Protein AF-A0A3C0BL24-F1 (afdb_monomer)

Structure (mmCIF, N/CA/C/O backbone):
data_AF-A0A3C0BL24-F1
#
_entry.id   AF-A0A3C0BL24-F1
#
loop_
_atom_site.group_PDB
_atom_site.id
_atom_site.type_symbol
_atom_site.label_atom_id
_atom_site.label_alt_id
_atom_site.label_comp_id
_atom_site.label_asym_id
_atom_site.label_entity_id
_atom_site.label_seq_id
_atom_site.pdbx_PDB_ins_code
_atom_site.Cartn_x
_atom_site.Cartn_y
_atom_site.Cartn_z
_atom_site.occupancy
_atom_site.B_iso_or_equiv
_atom_site.auth_seq_id
_atom_site.auth_comp_id
_atom_site.auth_asym_id
_atom_site.auth_atom_id
_atom_site.pdbx_PDB_model_num
ATOM 1 N N . MET A 1 1 ? -0.746 -4.528 9.130 1.00 65.81 1 MET A N 1
ATOM 2 C CA . MET A 1 1 ? 0.611 -5.103 8.903 1.00 65.81 1 MET A CA 1
ATOM 3 C C . MET A 1 1 ? 0.593 -6.634 8.905 1.00 65.81 1 MET A C 1
ATOM 5 O O . MET A 1 1 ? 1.316 -7.268 8.146 1.00 65.81 1 MET A O 1
ATOM 9 N N . GLU A 1 2 ? -0.302 -7.222 9.686 1.00 79.88 2 GLU A N 1
ATOM 10 C CA . GLU A 1 2 ? -0.629 -8.639 9.842 1.00 79.88 2 GLU A CA 1
ATOM 11 C C . GLU A 1 2 ? -0.849 -9.347 8.502 1.00 79.88 2 GLU A C 1
ATOM 13 O O . GLU A 1 2 ? -0.378 -10.460 8.308 1.00 79.88 2 GLU A O 1
ATOM 18 N N . ARG A 1 3 ? -1.494 -8.677 7.539 1.00 80.56 3 ARG A N 1
ATOM 19 C CA . ARG A 1 3 ? -1.683 -9.193 6.178 1.00 80.56 3 ARG A CA 1
ATOM 20 C C . ARG A 1 3 ? -0.356 -9.486 5.467 1.00 80.56 3 ARG A C 1
ATOM 22 O O . ARG A 1 3 ? -0.213 -10.547 4.868 1.00 80.56 3 ARG A O 1
ATOM 29 N N . LEU A 1 4 ? 0.599 -8.555 5.520 1.00 82.00 4 LEU A N 1
ATOM 30 C CA . LEU A 1 4 ? 1.911 -8.724 4.883 1.00 82.00 4 LEU A CA 1
ATOM 31 C C . LEU A 1 4 ? 2.675 -9.882 5.522 1.00 82.00 4 LEU A C 1
ATOM 33 O O . LEU A 1 4 ? 3.221 -10.711 4.799 1.00 82.00 4 LEU A O 1
ATOM 37 N N . ALA A 1 5 ? 2.639 -9.979 6.853 1.00 82.50 5 ALA A N 1
ATOM 38 C CA . ALA A 1 5 ? 3.238 -11.092 7.579 1.00 82.50 5 ALA A CA 1
ATOM 39 C C . ALA A 1 5 ? 2.576 -12.430 7.206 1.00 82.50 5 ALA A C 1
ATOM 41 O O . ALA A 1 5 ? 3.260 -13.356 6.787 1.00 82.50 5 ALA A O 1
ATOM 42 N N . TYR A 1 6 ? 1.243 -12.513 7.264 1.00 85.06 6 TYR A N 1
ATOM 43 C CA . TYR A 1 6 ? 0.489 -13.736 6.983 1.00 85.06 6 TYR A CA 1
ATOM 44 C C . TYR A 1 6 ? 0.766 -14.285 5.577 1.00 85.06 6 TYR A C 1
ATOM 46 O O . TYR A 1 6 ? 1.140 -15.448 5.418 1.00 85.06 6 TYR A O 1
ATOM 54 N N . TYR A 1 7 ? 0.632 -13.444 4.547 1.00 83.56 7 TYR A N 1
ATOM 55 C CA . TYR A 1 7 ? 0.859 -13.879 3.167 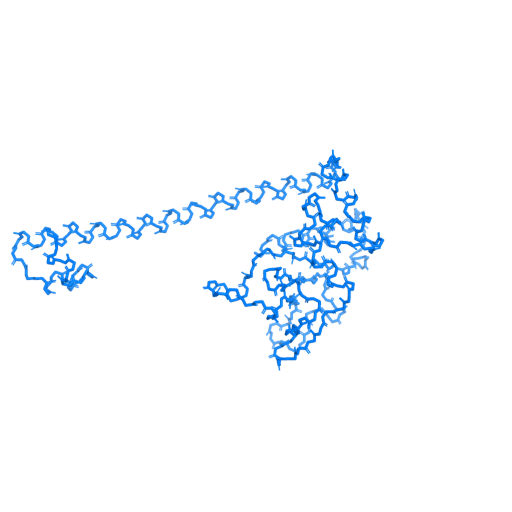1.00 83.56 7 TYR A CA 1
ATOM 56 C C . TYR A 1 7 ? 2.345 -14.059 2.843 1.00 83.56 7 TYR A C 1
ATOM 58 O O . TYR A 1 7 ? 2.685 -14.968 2.089 1.00 83.56 7 TYR A O 1
ATOM 66 N N . GLY A 1 8 ? 3.233 -13.262 3.444 1.00 85.62 8 GLY A N 1
ATOM 67 C CA . GLY A 1 8 ? 4.679 -13.413 3.293 1.00 85.62 8 GLY A CA 1
ATOM 68 C C . GLY A 1 8 ? 5.195 -14.737 3.851 1.00 85.62 8 GLY A C 1
ATOM 69 O O . GLY A 1 8 ? 5.908 -15.466 3.162 1.00 85.62 8 GLY A O 1
ATOM 70 N N . THR A 1 9 ? 4.778 -15.102 5.064 1.00 85.81 9 THR A N 1
ATOM 71 C CA . THR A 1 9 ? 5.133 -16.391 5.671 1.00 85.81 9 THR A CA 1
ATOM 72 C C . THR A 1 9 ? 4.535 -17.559 4.894 1.00 85.81 9 THR A C 1
ATOM 74 O O . THR A 1 9 ? 5.226 -18.553 4.687 1.00 85.81 9 THR A O 1
ATOM 77 N N . ARG A 1 10 ? 3.296 -17.431 4.400 1.00 85.69 10 ARG A N 1
ATOM 78 C CA . ARG A 1 10 ? 2.669 -18.453 3.549 1.00 85.69 10 ARG A CA 1
ATOM 79 C C . ARG A 1 10 ? 3.458 -18.689 2.258 1.00 85.69 10 ARG A C 1
ATOM 81 O O . ARG A 1 10 ? 3.718 -19.836 1.913 1.00 85.69 10 ARG A O 1
ATOM 88 N N . MET A 1 11 ? 3.891 -17.624 1.578 1.00 85.81 11 MET A N 1
ATOM 89 C CA . MET A 1 11 ? 4.755 -17.745 0.397 1.00 85.81 11 MET A CA 1
ATOM 90 C C . MET A 1 11 ? 6.066 -18.464 0.721 1.00 85.81 11 MET A C 1
ATOM 92 O O . MET A 1 11 ? 6.511 -19.302 -0.059 1.00 85.81 11 MET A O 1
ATOM 96 N N . TYR A 1 12 ? 6.671 -18.156 1.871 1.00 89.44 12 TYR A N 1
ATOM 97 C CA . TYR A 1 12 ? 7.900 -18.810 2.301 1.00 89.44 12 TYR A CA 1
ATOM 98 C C . TYR A 1 12 ? 7.686 -20.303 2.579 1.00 89.44 12 TYR A C 1
ATOM 100 O O . TYR A 1 12 ? 8.475 -21.122 2.112 1.00 89.44 12 TYR A O 1
ATOM 108 N N . SER A 1 13 ? 6.604 -20.667 3.277 1.00 89.44 13 SER A N 1
ATOM 109 C CA . SER A 1 13 ? 6.301 -22.059 3.628 1.00 89.44 13 SER A CA 1
ATOM 110 C C . SER A 1 13 ? 5.903 -22.916 2.426 1.00 89.44 13 SER A C 1
ATOM 112 O O . SER A 1 13 ? 6.284 -24.078 2.358 1.00 89.44 13 SER A O 1
ATOM 114 N N . GLU A 1 14 ? 5.168 -22.352 1.462 1.00 89.94 14 GLU A N 1
ATOM 115 C CA . GLU A 1 14 ? 4.711 -23.058 0.252 1.00 89.94 14 GLU A CA 1
ATOM 116 C C . GLU A 1 14 ? 5.855 -23.429 -0.715 1.00 89.94 14 GLU A C 1
ATOM 118 O O . GLU A 1 14 ? 5.626 -24.156 -1.681 1.00 89.94 14 GLU A O 1
ATOM 123 N N . GLN A 1 15 ? 7.088 -22.964 -0.470 1.00 90.12 15 GLN A N 1
ATOM 124 C CA . GLN A 1 15 ? 8.263 -23.365 -1.251 1.00 90.12 15 GLN A CA 1
ATOM 125 C C . GLN A 1 15 ? 8.627 -24.842 -1.078 1.00 90.12 15 GLN A C 1
ATOM 127 O O . GLN A 1 15 ? 9.212 -25.420 -1.994 1.00 90.12 15 GLN A O 1
ATOM 132 N N . LEU A 1 16 ? 8.326 -25.430 0.084 1.00 92.50 16 LEU A N 1
ATOM 133 C CA . LEU A 1 16 ? 8.671 -26.815 0.381 1.00 92.50 16 LEU A CA 1
ATOM 134 C C . LEU A 1 16 ? 7.460 -27.734 0.238 1.00 92.50 16 LEU A C 1
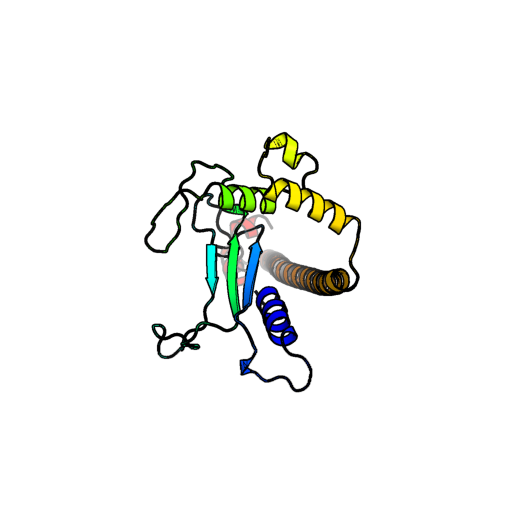ATOM 136 O O . LEU A 1 16 ? 6.379 -27.458 0.754 1.00 92.50 16 LEU A O 1
ATOM 140 N N . GLY A 1 17 ? 7.679 -28.858 -0.433 1.00 89.31 17 GLY A N 1
ATOM 141 C CA . GLY A 1 17 ? 6.788 -30.012 -0.426 1.00 89.31 17 GLY A CA 1
ATOM 142 C C . GLY A 1 17 ? 7.147 -31.027 0.661 1.00 89.31 17 GLY A C 1
ATOM 143 O O . GLY A 1 17 ? 8.101 -30.855 1.427 1.00 89.31 17 GLY A O 1
ATOM 144 N N . ASP A 1 18 ? 6.394 -32.124 0.692 1.00 90.06 18 ASP A N 1
ATOM 145 C CA . ASP A 1 18 ? 6.577 -33.189 1.677 1.00 90.06 18 ASP A CA 1
ATOM 146 C C . ASP A 1 18 ? 8.005 -33.756 1.650 1.00 90.06 18 ASP A C 1
ATOM 148 O O . ASP A 1 18 ? 8.561 -34.069 0.595 1.00 90.06 18 ASP A O 1
ATOM 152 N N . SER A 1 19 ? 8.598 -33.896 2.839 1.00 91.06 19 SER A N 1
ATOM 153 C CA . SER A 1 19 ? 9.944 -34.456 3.047 1.00 91.06 19 SER A CA 1
ATOM 154 C C . SER A 1 19 ? 11.104 -33.705 2.364 1.00 91.06 19 SER A C 1
ATOM 156 O O . SER A 1 19 ? 12.203 -34.254 2.264 1.00 91.06 19 SER A O 1
ATOM 158 N N . GLN A 1 20 ? 10.914 -32.452 1.934 1.00 94.75 20 GLN A N 1
ATOM 159 C CA . GLN A 1 20 ? 12.011 -31.600 1.460 1.00 94.75 20 GLN A CA 1
ATOM 160 C C . GLN A 1 20 ? 12.806 -30.973 2.614 1.00 94.75 20 GLN A C 1
ATOM 162 O O . GLN A 1 20 ? 12.331 -30.849 3.744 1.00 94.75 20 GLN A O 1
ATOM 167 N N . ARG A 1 21 ? 14.057 -30.588 2.340 1.00 92.62 21 ARG A N 1
ATOM 168 C CA . ARG A 1 21 ? 14.976 -30.046 3.353 1.00 92.62 21 ARG A CA 1
ATOM 169 C C . ARG A 1 21 ? 14.826 -28.535 3.473 1.00 92.62 21 ARG A C 1
ATOM 171 O O . ARG A 1 21 ? 14.813 -27.834 2.468 1.00 92.62 21 ARG A O 1
ATOM 178 N N . TYR A 1 22 ? 14.878 -28.012 4.697 1.00 90.25 22 TYR A N 1
ATOM 179 C CA . TYR A 1 22 ? 14.845 -26.564 4.949 1.00 90.25 22 TYR A CA 1
ATOM 180 C C . TYR A 1 22 ? 15.985 -25.777 4.288 1.00 90.25 22 TYR A C 1
ATOM 182 O O . TYR A 1 22 ? 15.824 -24.596 4.012 1.00 90.25 22 TYR A O 1
ATOM 190 N N . THR A 1 23 ? 17.108 -26.419 3.960 1.00 89.25 23 THR A N 1
ATOM 191 C CA . THR A 1 23 ? 18.208 -25.797 3.202 1.00 89.25 23 THR A CA 1
ATOM 192 C C . THR A 1 23 ? 17.835 -25.428 1.763 1.00 89.25 23 THR A C 1
ATOM 194 O O . THR A 1 23 ? 18.604 -24.751 1.092 1.00 89.25 23 THR A O 1
ATOM 197 N N . GLU A 1 24 ? 16.698 -25.912 1.261 1.00 90.38 24 GLU A N 1
ATOM 198 C CA . GLU A 1 24 ? 16.185 -25.598 -0.077 1.00 90.38 24 GLU A CA 1
ATOM 199 C C . GLU A 1 24 ? 15.316 -24.329 -0.084 1.00 90.38 24 GLU A C 1
ATOM 201 O O . GLU A 1 24 ? 14.999 -23.816 -1.160 1.00 90.38 24 GLU A O 1
ATOM 206 N N . LEU A 1 25 ? 14.969 -23.795 1.096 1.00 90.06 25 LEU A N 1
ATOM 207 C CA . LEU A 1 25 ? 14.236 -22.538 1.225 1.00 90.06 25 LEU A CA 1
ATOM 208 C C . LEU A 1 25 ? 15.055 -21.376 0.674 1.00 90.06 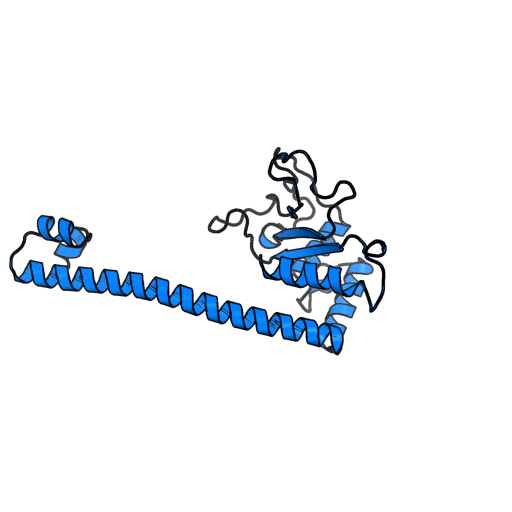25 LEU A C 1
ATOM 210 O O . LEU A 1 25 ? 16.229 -21.197 1.003 1.00 90.06 25 LEU A O 1
ATOM 214 N N . LYS A 1 26 ? 14.402 -20.556 -0.149 1.00 89.94 26 LYS A N 1
ATOM 215 C CA . LYS A 1 26 ? 14.988 -19.339 -0.701 1.00 89.94 26 LYS A CA 1
ATOM 216 C C . LYS A 1 26 ? 14.409 -18.116 -0.012 1.00 89.94 26 LYS A C 1
ATOM 218 O O . LYS A 1 26 ? 13.264 -18.120 0.448 1.00 89.94 26 LYS A O 1
ATOM 223 N N . HIS A 1 27 ? 15.207 -17.054 -0.017 1.00 88.62 27 HIS A N 1
ATOM 224 C CA . HIS A 1 27 ? 14.779 -15.716 0.359 1.00 88.62 27 HIS A CA 1
ATOM 225 C C . HIS A 1 27 ? 13.500 -15.313 -0.388 1.00 88.62 27 HIS A C 1
ATOM 227 O O . HIS A 1 27 ? 13.410 -15.460 -1.611 1.00 88.62 27 HIS A O 1
ATOM 233 N N . CYS A 1 28 ? 12.535 -14.766 0.346 1.00 89.31 28 CYS A N 1
ATOM 234 C CA . CYS A 1 28 ? 11.296 -14.221 -0.187 1.00 89.31 28 CYS A CA 1
ATOM 235 C C . CYS A 1 28 ? 11.268 -12.700 -0.045 1.00 89.31 28 CYS A C 1
ATOM 237 O O . CYS A 1 28 ? 11.421 -12.159 1.047 1.00 89.31 28 CYS A O 1
ATOM 239 N N . THR A 1 29 ? 10.974 -12.008 -1.141 1.00 89.88 29 THR A N 1
ATOM 240 C CA . THR A 1 29 ? 10.704 -10.569 -1.120 1.00 89.88 29 THR A CA 1
ATOM 241 C C . THR A 1 29 ? 9.204 -10.339 -1.245 1.00 89.88 29 THR A C 1
ATOM 243 O O . THR A 1 29 ? 8.586 -10.736 -2.234 1.00 89.88 29 THR A O 1
ATOM 246 N N . VAL A 1 30 ? 8.617 -9.671 -0.258 1.00 89.81 30 VAL A N 1
ATOM 247 C CA . VAL A 1 30 ? 7.212 -9.257 -0.271 1.00 89.81 30 VAL A CA 1
ATOM 248 C C . VAL A 1 30 ? 7.160 -7.765 -0.557 1.00 89.81 30 VAL A C 1
ATOM 250 O O . VAL A 1 30 ? 7.788 -6.983 0.149 1.00 89.81 30 VAL A O 1
ATOM 253 N N . ILE A 1 31 ? 6.406 -7.352 -1.575 1.00 91.00 31 ILE A N 1
ATOM 254 C CA . ILE A 1 31 ? 6.212 -5.933 -1.895 1.00 91.00 31 ILE A CA 1
ATOM 255 C C . ILE A 1 31 ? 4.766 -5.548 -1.582 1.00 91.00 31 ILE A C 1
ATOM 257 O O . ILE A 1 31 ? 3.834 -5.965 -2.268 1.00 91.00 31 ILE A O 1
ATOM 261 N N . GLY A 1 32 ? 4.579 -4.744 -0.539 1.00 90.75 32 GLY A N 1
ATOM 262 C CA . GLY A 1 32 ? 3.309 -4.128 -0.179 1.00 90.75 32 GLY A CA 1
ATOM 263 C C . GLY A 1 32 ? 3.110 -2.810 -0.919 1.00 90.75 32 GLY A C 1
ATOM 264 O O . GLY A 1 32 ? 3.826 -1.845 -0.665 1.00 90.75 32 GLY A O 1
ATOM 265 N N . LEU A 1 33 ? 2.119 -2.762 -1.809 1.00 91.50 33 LEU A N 1
ATOM 266 C CA . LEU A 1 33 ? 1.687 -1.537 -2.483 1.00 91.50 33 LEU A CA 1
ATOM 267 C C . LEU A 1 33 ? 0.526 -0.918 -1.699 1.00 91.50 33 LEU A C 1
ATOM 269 O O . LEU A 1 33 ? -0.581 -1.460 -1.697 1.00 91.50 33 LEU A O 1
ATOM 273 N N . LEU A 1 34 ? 0.774 0.203 -1.027 1.00 90.19 34 LEU A N 1
ATOM 274 C CA . LEU A 1 34 ? -0.230 0.909 -0.238 1.00 90.19 34 LEU A CA 1
ATOM 275 C C . LEU A 1 34 ? -0.754 2.114 -1.011 1.00 90.19 34 LEU A C 1
ATOM 277 O O . LEU A 1 34 ? 0.016 2.892 -1.568 1.00 90.19 34 LEU A O 1
ATOM 281 N N . ARG A 1 35 ? -2.078 2.285 -1.037 1.00 88.06 35 ARG A N 1
ATOM 282 C CA . ARG A 1 35 ? -2.700 3.473 -1.641 1.00 88.06 35 ARG A CA 1
ATOM 283 C C . ARG A 1 35 ? -2.532 4.727 -0.792 1.00 88.06 35 ARG A C 1
ATOM 285 O O . ARG A 1 35 ? -2.559 5.811 -1.357 1.00 88.06 35 ARG A O 1
ATOM 292 N N . GLY A 1 36 ? -2.396 4.565 0.520 1.00 88.69 36 GLY A N 1
ATOM 293 C CA . GLY A 1 36 ? -2.182 5.639 1.481 1.00 88.69 36 GLY A CA 1
ATOM 294 C C . GLY A 1 36 ? -0.990 5.328 2.376 1.00 88.69 36 GLY A C 1
ATOM 295 O O . GLY A 1 36 ? -0.676 4.156 2.606 1.00 88.69 36 GLY A O 1
ATOM 296 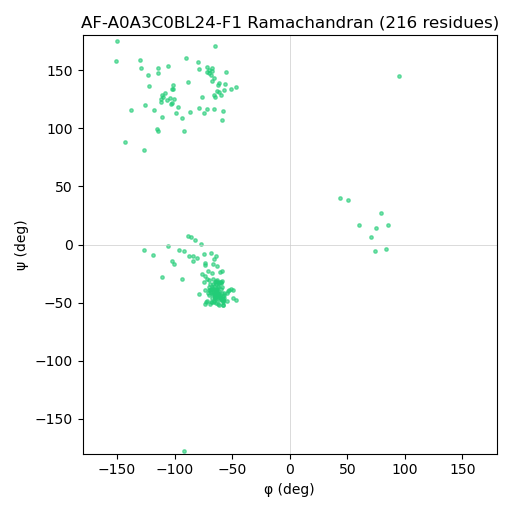N N . HIS A 1 37 ? -0.337 6.370 2.868 1.00 91.38 37 HIS A N 1
ATOM 297 C CA . HIS A 1 37 ? 0.761 6.250 3.808 1.00 91.38 37 HIS A CA 1
ATOM 298 C C . HIS A 1 37 ? 0.286 5.748 5.176 1.00 91.38 37 HIS A C 1
ATOM 300 O O . HIS A 1 37 ? -0.798 6.075 5.661 1.00 91.38 37 HIS A O 1
ATOM 306 N N . ILE A 1 38 ? 1.143 4.963 5.813 1.00 88.62 38 ILE A N 1
ATOM 307 C CA . ILE A 1 38 ? 1.028 4.512 7.201 1.00 88.62 38 ILE A CA 1
ATOM 308 C C . ILE A 1 38 ? 2.110 5.162 8.067 1.00 88.62 38 ILE A C 1
ATOM 310 O O . ILE A 1 38 ? 1.907 5.394 9.258 1.00 88.62 38 ILE A O 1
ATOM 314 N N . PHE A 1 39 ? 3.255 5.514 7.477 1.00 86.12 39 PHE A N 1
ATOM 315 C CA . PHE A 1 39 ? 4.294 6.258 8.172 1.00 86.12 39 PHE A CA 1
ATOM 316 C C . PHE A 1 39 ? 3.904 7.735 8.213 1.00 86.12 39 PHE A C 1
ATOM 318 O O . PHE A 1 39 ? 3.753 8.376 7.175 1.00 86.12 39 PHE A O 1
ATOM 325 N N . GLY A 1 40 ? 3.720 8.272 9.422 1.00 83.19 40 GLY A N 1
ATOM 326 C CA . GLY A 1 40 ? 3.136 9.603 9.615 1.00 83.19 40 GLY A CA 1
ATOM 327 C C . GLY A 1 40 ? 1.609 9.621 9.493 1.00 83.19 40 GLY A C 1
ATOM 328 O O . GLY A 1 40 ? 1.056 10.652 9.127 1.00 83.19 40 GLY A O 1
ATOM 329 N N . PHE A 1 41 ? 0.937 8.498 9.778 1.00 78.88 41 PHE A N 1
ATOM 330 C CA . PHE A 1 41 ? -0.524 8.394 9.764 1.00 78.88 41 PHE A CA 1
ATOM 331 C C . PHE A 1 41 ? -1.206 9.564 10.497 1.00 78.88 41 PHE A C 1
ATOM 333 O O . PHE A 1 41 ? -0.784 9.969 11.581 1.00 78.88 41 PHE A O 1
ATOM 340 N N . GLY A 1 42 ? -2.259 10.111 9.884 1.00 78.75 42 GLY A N 1
ATOM 341 C CA . GLY A 1 42 ? -2.979 11.290 10.379 1.00 78.75 42 GLY A CA 1
ATOM 342 C C . GLY A 1 42 ? -2.348 12.633 9.992 1.00 78.75 42 GLY A C 1
ATOM 343 O O . GLY A 1 42 ? -2.932 13.679 10.270 1.00 78.75 42 GLY A O 1
ATOM 344 N N . GLN A 1 43 ? -1.186 12.637 9.333 1.00 86.81 43 GLN A N 1
ATOM 345 C CA . GLN A 1 43 ? -0.596 13.850 8.766 1.00 86.81 43 GLN A CA 1
ATOM 346 C C . GLN A 1 43 ? -1.057 14.072 7.322 1.00 86.81 43 GLN A C 1
ATOM 348 O O . GLN A 1 43 ? -1.514 13.164 6.629 1.00 86.81 43 GLN A O 1
ATOM 353 N N . ALA A 1 44 ? -0.927 15.314 6.850 1.00 89.00 44 ALA A N 1
ATOM 354 C CA . ALA A 1 44 ? -1.164 15.623 5.449 1.00 89.00 44 ALA A CA 1
ATOM 355 C C . ALA A 1 44 ? -0.185 14.845 4.556 1.00 89.00 44 ALA A C 1
ATOM 357 O O . ALA A 1 44 ? 1.009 14.759 4.856 1.00 89.00 44 ALA A O 1
ATOM 358 N N . VAL A 1 45 ? -0.688 14.329 3.431 1.00 88.75 45 VAL A N 1
ATOM 359 C CA . VAL A 1 45 ? 0.146 13.674 2.420 1.00 88.75 45 VAL A CA 1
ATOM 360 C C . VAL A 1 45 ? 1.184 14.670 1.917 1.00 88.75 45 VAL A C 1
ATOM 362 O O . VAL A 1 45 ? 0.849 15.773 1.482 1.00 88.75 45 VAL A O 1
ATOM 365 N N . LYS A 1 46 ? 2.449 14.255 1.932 1.00 87.75 46 LYS A N 1
ATOM 366 C CA . LYS A 1 46 ? 3.560 15.025 1.378 1.00 87.75 46 LYS A CA 1
ATOM 367 C C . LYS A 1 46 ? 4.152 14.257 0.200 1.00 87.75 46 LYS A C 1
ATOM 369 O O . LYS A 1 46 ? 4.919 13.309 0.404 1.00 87.75 46 LYS A O 1
ATOM 374 N N . PRO A 1 47 ? 3.782 14.626 -1.038 1.00 86.50 47 PRO A N 1
ATOM 375 C CA . PRO A 1 47 ? 4.394 14.056 -2.226 1.00 86.50 47 PRO A CA 1
ATOM 376 C C . PRO A 1 47 ? 5.911 14.242 -2.181 1.00 86.50 47 PRO A C 1
ATOM 378 O O . PRO A 1 47 ? 6.394 15.250 -1.671 1.00 86.50 47 PRO A O 1
ATOM 381 N N . GLN A 1 48 ? 6.656 13.305 -2.767 1.00 87.88 48 GLN A N 1
ATOM 382 C CA . GLN A 1 48 ? 8.125 13.350 -2.876 1.00 87.88 48 GLN A CA 1
ATOM 383 C C . GLN A 1 48 ? 8.901 13.060 -1.578 1.00 87.88 48 GLN A C 1
ATOM 385 O O . GLN A 1 48 ? 10.122 12.888 -1.616 1.00 87.88 48 GLN A O 1
ATOM 390 N N . GLU A 1 49 ? 8.217 12.912 -0.440 1.00 88.38 49 GLU A N 1
ATOM 391 C CA . GLU A 1 49 ? 8.824 12.301 0.744 1.00 88.38 49 GLU A CA 1
ATOM 392 C C . GLU A 1 49 ? 9.178 10.825 0.500 1.00 88.38 49 GLU A C 1
ATOM 394 O O . GLU A 1 49 ? 8.836 10.222 -0.523 1.00 88.38 49 GLU A O 1
ATOM 399 N N . LYS A 1 50 ? 9.902 10.240 1.460 1.00 90.50 50 LYS A N 1
ATOM 400 C CA . LYS A 1 50 ? 10.295 8.835 1.413 1.00 90.50 50 LYS A CA 1
ATOM 401 C C . LYS A 1 50 ? 9.042 7.965 1.315 1.00 90.50 50 LYS A C 1
ATOM 403 O O . LYS A 1 50 ? 8.240 7.946 2.234 1.00 90.50 50 LYS A O 1
ATOM 408 N N . MET A 1 51 ? 8.900 7.273 0.186 1.00 92.19 51 MET A N 1
ATOM 409 C CA . MET A 1 51 ? 7.763 6.388 -0.099 1.00 92.19 51 MET A CA 1
ATOM 410 C C . MET A 1 51 ? 8.081 4.907 0.114 1.00 92.19 51 MET A C 1
ATOM 412 O O . MET A 1 51 ? 7.176 4.083 0.123 1.00 92.19 51 MET A O 1
ATOM 416 N N . HIS A 1 52 ? 9.369 4.555 0.180 1.00 92.81 52 HIS A N 1
ATOM 417 C CA . HIS A 1 52 ? 9.838 3.173 0.219 1.00 92.81 52 HIS A CA 1
ATOM 418 C C . HIS A 1 52 ? 10.442 2.851 1.581 1.00 92.81 52 HIS A C 1
ATOM 420 O O . HIS A 1 52 ? 11.397 3.498 2.013 1.00 92.81 52 HIS A O 1
ATOM 426 N N . HIS A 1 53 ? 9.898 1.829 2.232 1.00 90.88 53 HIS A N 1
ATOM 427 C CA . HIS A 1 53 ? 10.342 1.330 3.526 1.00 90.88 53 HIS A CA 1
ATOM 428 C C . HIS A 1 53 ? 10.699 -0.150 3.405 1.00 90.88 53 HIS A C 1
ATOM 430 O O . HIS A 1 53 ? 10.092 -0.877 2.620 1.00 90.88 53 HIS A O 1
ATOM 436 N N . VAL A 1 54 ? 11.700 -0.584 4.164 1.00 89.88 54 VAL A N 1
ATOM 437 C CA . VAL A 1 54 ? 12.144 -1.979 4.221 1.00 89.88 54 VAL A CA 1
ATOM 438 C C . VAL A 1 54 ? 12.047 -2.429 5.671 1.00 89.88 54 VAL A C 1
ATOM 440 O O . VAL A 1 54 ? 12.397 -1.662 6.567 1.00 89.88 54 VAL A O 1
ATOM 443 N N . SER A 1 55 ? 11.531 -3.636 5.884 1.00 85.19 55 SER A N 1
ATOM 444 C CA . SER A 1 55 ? 11.499 -4.300 7.186 1.00 85.19 55 SER A CA 1
ATOM 445 C C . SER A 1 55 ? 12.440 -5.496 7.159 1.00 85.19 55 SER A C 1
ATOM 447 O O . SER A 1 55 ? 12.283 -6.365 6.300 1.00 85.19 55 SER A O 1
ATOM 449 N N . GLU A 1 56 ? 13.365 -5.526 8.116 1.00 84.12 56 GLU A N 1
ATOM 450 C CA . GLU A 1 56 ? 14.383 -6.565 8.307 1.00 84.12 56 GLU A CA 1
ATOM 451 C C . GLU A 1 56 ? 14.380 -7.044 9.770 1.00 84.12 56 GLU A C 1
ATOM 453 O O . GLU A 1 56 ? 13.909 -6.342 10.670 1.00 84.12 56 GLU A O 1
ATOM 458 N N . SER A 1 57 ? 14.904 -8.244 9.998 1.00 85.62 57 SER A N 1
ATOM 459 C CA . SER A 1 57 ? 14.978 -8.950 11.269 1.00 85.62 57 SER A CA 1
ATOM 460 C C . SER A 1 57 ? 16.367 -8.753 11.858 1.00 85.62 57 SER A C 1
ATOM 462 O O . SER A 1 57 ? 17.373 -9.249 11.349 1.00 85.62 57 SER A O 1
ATOM 464 N N . VAL A 1 58 ? 16.420 -8.042 12.974 1.00 85.62 58 VAL A N 1
ATOM 465 C CA . VAL A 1 58 ? 17.661 -7.731 13.691 1.00 85.62 58 VAL A CA 1
ATOM 466 C C . VAL A 1 58 ? 17.663 -8.408 15.054 1.00 85.62 58 VAL A C 1
ATOM 468 O O . VAL A 1 58 ? 16.600 -8.668 15.627 1.00 85.62 58 VAL A O 1
ATOM 471 N N . HIS A 1 59 ? 18.848 -8.723 15.573 1.00 85.31 59 HIS A N 1
ATOM 472 C CA . HIS A 1 59 ? 18.965 -9.172 16.954 1.00 85.31 59 HIS A CA 1
ATOM 473 C C . HIS A 1 59 ? 18.554 -8.021 17.882 1.00 85.31 59 HIS A C 1
ATOM 475 O O . HIS A 1 59 ? 19.053 -6.912 17.761 1.00 85.31 59 HIS A O 1
ATOM 481 N N . TYR A 1 60 ? 17.617 -8.259 18.803 1.00 82.69 60 TYR A N 1
ATOM 482 C CA . TYR A 1 60 ? 17.132 -7.192 19.690 1.00 82.69 60 TYR A CA 1
ATOM 483 C C . TYR A 1 60 ? 18.251 -6.622 20.578 1.00 82.69 60 TYR A C 1
ATOM 485 O O . TYR A 1 60 ? 18.364 -5.410 20.724 1.00 82.69 60 TYR A O 1
ATOM 493 N N . ASP A 1 61 ? 19.100 -7.496 21.126 1.00 87.56 61 ASP A N 1
ATOM 494 C CA . ASP A 1 61 ? 20.216 -7.096 21.994 1.00 87.56 61 ASP A CA 1
ATOM 495 C C . ASP A 1 61 ? 21.373 -6.437 21.222 1.00 87.56 61 ASP A C 1
ATOM 497 O O . ASP A 1 61 ? 22.209 -5.765 21.823 1.00 87.56 61 ASP A O 1
ATOM 501 N N . ASP A 1 62 ? 21.415 -6.614 19.899 1.00 84.19 62 ASP A N 1
ATOM 502 C CA . ASP A 1 62 ? 22.401 -6.010 19.007 1.00 84.19 62 ASP A CA 1
ATOM 503 C C . ASP A 1 62 ? 21.735 -5.626 17.681 1.00 84.19 62 ASP A C 1
ATOM 505 O O . ASP A 1 62 ? 21.699 -6.395 16.718 1.00 84.19 62 ASP A O 1
ATOM 509 N N . HIS A 1 63 ? 21.185 -4.412 17.650 1.00 78.44 63 HIS A N 1
ATOM 510 C CA . HIS A 1 63 ? 20.490 -3.878 16.481 1.00 78.44 63 HIS A CA 1
ATOM 511 C C . HIS A 1 63 ? 21.390 -3.714 15.249 1.00 78.44 63 HIS A C 1
ATOM 513 O O . HIS A 1 63 ? 20.864 -3.624 14.138 1.00 78.44 63 HIS A O 1
ATOM 519 N N . ASP A 1 64 ? 22.712 -3.686 15.431 1.00 82.50 64 ASP A N 1
ATOM 520 C CA . ASP A 1 64 ? 23.674 -3.586 14.335 1.00 82.50 64 ASP A CA 1
ATOM 521 C C . ASP A 1 64 ? 23.982 -4.965 13.721 1.00 82.50 64 ASP A C 1
ATOM 523 O O . ASP A 1 64 ? 24.584 -5.048 12.644 1.00 82.50 64 ASP A O 1
ATOM 527 N N . MET A 1 65 ? 23.529 -6.055 14.358 1.00 82.19 65 MET A N 1
ATOM 528 C CA . MET A 1 65 ? 23.695 -7.421 13.877 1.00 82.19 65 MET A CA 1
ATOM 529 C C . MET A 1 65 ? 22.374 -8.007 13.337 1.00 82.19 65 MET A C 1
ATOM 531 O O . MET A 1 65 ? 21.371 -8.099 14.055 1.00 82.19 65 MET A O 1
ATOM 535 N N . PRO A 1 66 ? 22.344 -8.479 12.076 1.00 80.50 66 PRO A N 1
ATOM 536 C CA . PRO A 1 66 ? 21.160 -9.132 11.531 1.00 80.50 66 PRO A CA 1
ATOM 537 C C . PRO A 1 66 ? 20.914 -10.469 12.233 1.00 80.50 66 PRO A C 1
ATOM 539 O O . PRO A 1 66 ? 21.851 -11.237 12.459 1.00 80.50 66 PRO A O 1
ATOM 542 N N . PHE A 1 67 ? 19.642 -10.782 12.502 1.00 85.19 67 PHE A N 1
ATOM 543 C CA . PHE A 1 67 ? 19.257 -12.080 13.070 1.00 85.19 67 PHE A CA 1
ATOM 544 C C . PHE A 1 67 ? 19.595 -13.239 12.122 1.00 85.19 67 PHE A C 1
ATOM 546 O O . PHE A 1 67 ? 19.912 -14.351 12.545 1.00 85.19 67 PHE A O 1
ATOM 553 N N . TYR A 1 68 ? 19.558 -12.961 10.817 1.00 85.19 68 TYR A N 1
ATOM 554 C CA . TYR A 1 68 ? 19.936 -13.886 9.760 1.00 85.19 68 TYR A CA 1
ATOM 555 C C . TYR A 1 68 ? 21.175 -13.364 9.022 1.00 85.19 68 TYR A C 1
ATOM 557 O O . TYR A 1 68 ? 21.050 -12.567 8.091 1.00 85.19 68 TYR A O 1
ATOM 565 N N . PRO A 1 69 ? 22.388 -13.837 9.368 1.00 77.00 69 PRO A N 1
ATOM 566 C CA . PRO A 1 69 ? 23.630 -13.354 8.757 1.00 77.00 69 PRO A CA 1
ATOM 567 C C . PRO A 1 69 ? 23.709 -13.566 7.237 1.00 77.00 69 PRO A C 1
ATOM 569 O O . PRO A 1 69 ? 24.435 -12.856 6.549 1.00 77.00 69 PRO A O 1
ATOM 572 N N . GLY A 1 70 ? 22.963 -14.541 6.704 1.00 77.56 70 GLY A N 1
ATOM 573 C CA . GLY A 1 70 ? 22.844 -14.815 5.266 1.00 77.56 70 GLY A CA 1
ATOM 574 C C . GLY A 1 70 ? 21.776 -13.987 4.542 1.00 77.56 70 GLY A C 1
ATOM 575 O O . GLY A 1 70 ? 21.511 -14.245 3.368 1.00 77.56 70 GLY A O 1
ATOM 576 N N . GLY A 1 71 ? 21.163 -13.024 5.232 1.00 80.38 71 GLY A N 1
ATOM 577 C CA . GLY A 1 71 ? 19.990 -12.290 4.782 1.00 80.38 71 GLY A CA 1
ATOM 578 C C . GLY A 1 71 ? 18.698 -12.907 5.309 1.00 80.38 71 GLY A C 1
ATOM 579 O O . GLY A 1 71 ? 18.564 -14.124 5.452 1.00 80.38 71 GLY A O 1
ATOM 580 N N . ASP A 1 72 ? 17.736 -12.040 5.593 1.00 86.06 72 ASP A N 1
ATOM 581 C CA . ASP A 1 72 ? 16.432 -12.419 6.115 1.00 86.06 72 ASP A CA 1
ATOM 582 C C . ASP A 1 72 ? 15.704 -13.425 5.215 1.00 86.06 72 ASP A C 1
ATOM 584 O O . ASP A 1 72 ? 15.672 -13.239 4.002 1.00 86.06 72 ASP A O 1
ATOM 588 N N . PRO A 1 73 ? 15.038 -14.452 5.762 1.00 87.00 73 PRO A N 1
ATOM 589 C CA . PRO A 1 73 ? 14.215 -15.373 4.984 1.00 87.00 73 PRO A CA 1
ATOM 590 C C . PRO A 1 73 ? 13.064 -14.683 4.247 1.00 87.00 73 PRO A C 1
ATOM 592 O O . PRO A 1 73 ? 12.680 -15.113 3.159 1.00 87.00 73 PRO A O 1
ATOM 595 N N . VAL A 1 74 ? 12.516 -13.615 4.835 1.00 87.12 74 VAL A N 1
ATOM 596 C CA . VAL A 1 74 ? 11.423 -12.820 4.273 1.00 87.12 74 VAL A CA 1
ATOM 597 C C . VAL A 1 74 ? 11.716 -11.341 4.502 1.00 87.12 74 VAL A C 1
ATOM 599 O O . VAL A 1 74 ? 11.717 -10.895 5.644 1.00 87.12 74 VAL A O 1
ATOM 602 N N . VAL A 1 75 ? 11.903 -10.571 3.429 1.00 89.12 75 VAL A N 1
ATOM 603 C CA . VAL A 1 75 ? 12.043 -9.107 3.500 1.00 89.12 75 VAL A CA 1
ATOM 604 C C . VAL A 1 75 ? 10.803 -8.444 2.932 1.00 89.12 75 VAL A C 1
ATOM 606 O O . VAL A 1 75 ? 10.355 -8.756 1.825 1.00 89.12 75 VAL A O 1
ATOM 609 N N . CYS A 1 76 ? 10.251 -7.499 3.689 1.00 90.00 76 CYS A N 1
ATOM 610 C CA . CYS A 1 76 ? 9.086 -6.731 3.270 1.00 90.00 76 CYS A CA 1
ATOM 611 C C . CYS A 1 76 ? 9.506 -5.342 2.788 1.00 90.00 76 CYS A C 1
ATOM 613 O O . CYS A 1 76 ? 10.070 -4.555 3.545 1.00 90.00 76 CYS A O 1
ATOM 615 N N . HIS A 1 77 ? 9.165 -5.019 1.544 1.00 91.81 77 HIS A N 1
ATOM 616 C CA . HIS A 1 77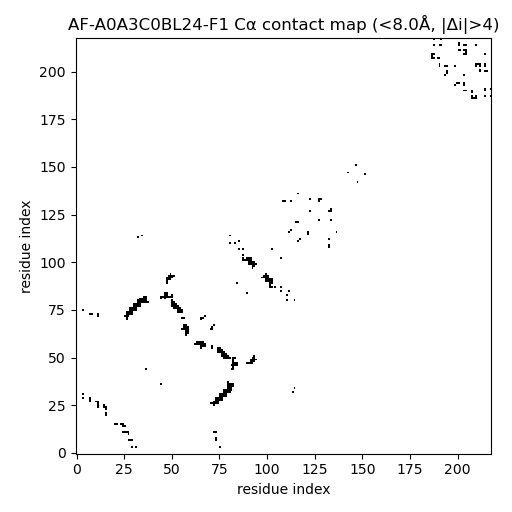 ? 9.245 -3.680 0.977 1.00 91.81 77 HIS A CA 1
ATOM 617 C C . HIS A 1 77 ? 7.849 -3.063 0.985 1.00 91.81 77 HIS A C 1
ATOM 619 O O . HIS A 1 77 ? 6.917 -3.630 0.424 1.00 91.81 77 HIS A O 1
ATOM 625 N N . ILE A 1 78 ? 7.696 -1.893 1.587 1.00 92.62 78 ILE A N 1
ATOM 626 C CA . ILE A 1 78 ? 6.436 -1.148 1.624 1.00 92.62 78 ILE A CA 1
ATOM 627 C C . ILE A 1 78 ? 6.595 0.085 0.744 1.00 92.62 78 ILE A C 1
ATOM 629 O O . ILE A 1 78 ? 7.553 0.840 0.909 1.00 92.62 78 ILE A O 1
ATOM 633 N N . LEU A 1 79 ? 5.671 0.268 -0.195 1.00 93.62 79 LEU A N 1
ATOM 634 C CA . LEU A 1 79 ? 5.610 1.407 -1.104 1.00 93.62 79 LEU A CA 1
ATOM 635 C C . LEU A 1 79 ? 4.305 2.179 -0.884 1.00 93.62 79 LEU A C 1
ATOM 637 O O . LEU A 1 79 ? 3.222 1.654 -1.136 1.00 93.62 79 LEU A O 1
ATOM 641 N N . GLU A 1 80 ? 4.421 3.427 -0.442 1.00 93.81 80 GLU A N 1
ATOM 642 C CA . GLU A 1 80 ? 3.305 4.349 -0.195 1.00 93.81 80 GLU A CA 1
ATOM 643 C C . GLU A 1 80 ? 3.019 5.179 -1.459 1.00 93.81 80 GLU A C 1
ATOM 645 O O . GLU A 1 80 ? 3.706 6.156 -1.767 1.00 93.81 80 GLU A O 1
ATOM 650 N N . LEU A 1 81 ? 2.032 4.754 -2.254 1.00 93.62 81 LEU A N 1
ATOM 651 C CA . LEU A 1 81 ? 1.767 5.302 -3.591 1.00 93.62 81 LEU A CA 1
ATOM 652 C C . LEU A 1 81 ? 1.125 6.698 -3.583 1.00 93.62 81 LEU A C 1
ATOM 654 O O . LEU A 1 81 ? 1.146 7.376 -4.610 1.00 93.62 81 LEU A O 1
ATOM 658 N N . ASP A 1 82 ? 0.573 7.163 -2.465 1.00 91.88 82 ASP A N 1
ATOM 659 C CA . ASP A 1 82 ? 0.106 8.548 -2.309 1.00 91.88 82 ASP A CA 1
ATOM 660 C C . ASP A 1 82 ? 1.259 9.559 -2.230 1.00 91.88 82 ASP A C 1
ATOM 662 O O . ASP A 1 82 ? 1.087 10.722 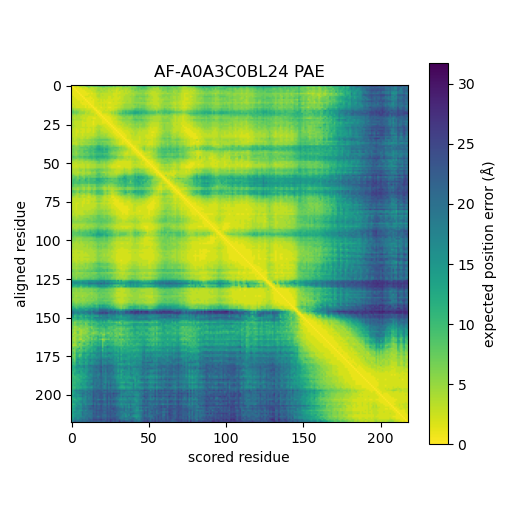-2.600 1.00 91.88 82 ASP A O 1
ATOM 666 N N . ARG A 1 83 ? 2.458 9.114 -1.838 1.00 93.12 83 ARG A N 1
ATOM 667 C CA . ARG A 1 83 ? 3.687 9.925 -1.860 1.00 93.12 83 ARG A CA 1
ATOM 668 C C . ARG A 1 83 ? 4.327 10.007 -3.245 1.00 93.12 83 ARG A C 1
ATOM 670 O O . ARG A 1 83 ? 5.218 10.832 -3.472 1.00 93.12 83 ARG A O 1
ATOM 677 N N . PHE A 1 84 ? 3.878 9.188 -4.194 1.00 94.75 84 PHE A N 1
ATOM 678 C CA . PHE A 1 84 ? 4.328 9.254 -5.578 1.00 94.75 84 PHE A CA 1
ATOM 679 C C . PHE A 1 84 ? 3.706 10.467 -6.282 1.00 94.75 84 PHE A C 1
ATOM 681 O O . PHE A 1 84 ? 2.505 10.520 -6.535 1.00 94.75 84 PHE A O 1
ATOM 688 N N . ALA A 1 85 ? 4.529 11.449 -6.648 1.00 93.25 85 ALA A N 1
ATOM 689 C CA . ALA A 1 85 ? 4.050 12.701 -7.234 1.00 93.25 85 ALA A CA 1
ATOM 690 C C . ALA A 1 85 ? 3.594 12.567 -8.698 1.00 93.25 85 ALA A C 1
ATOM 692 O O . ALA A 1 85 ? 3.058 13.523 -9.247 1.00 93.25 85 ALA A O 1
ATOM 693 N N . ASN A 1 86 ? 3.820 11.410 -9.336 1.00 92.50 86 ASN A N 1
ATOM 694 C CA . ASN A 1 86 ? 3.579 11.187 -10.766 1.00 92.50 86 ASN A CA 1
ATOM 695 C C . ASN A 1 86 ? 4.210 12.275 -11.664 1.00 92.50 86 ASN A C 1
ATOM 697 O O . ASN A 1 86 ? 3.646 12.700 -12.666 1.00 92.50 86 ASN A O 1
ATOM 701 N N . ASN A 1 87 ? 5.405 12.727 -11.274 1.00 93.38 87 ASN A N 1
ATOM 702 C CA . ASN A 1 87 ? 6.252 13.656 -12.014 1.00 93.38 87 ASN A CA 1
ATOM 703 C C . ASN A 1 87 ? 7.642 13.020 -12.200 1.00 93.38 87 ASN A C 1
ATOM 705 O O . ASN A 1 87 ? 8.299 12.689 -11.208 1.00 93.38 87 ASN A O 1
ATOM 709 N N . ALA A 1 88 ? 8.064 12.831 -13.454 1.00 91.81 88 ALA A N 1
ATOM 710 C CA . ALA A 1 88 ? 9.324 12.172 -13.809 1.00 91.81 88 ALA A CA 1
ATOM 711 C C . ALA A 1 88 ? 10.563 12.984 -13.393 1.00 91.81 88 ALA A C 1
ATOM 713 O O . ALA A 1 88 ? 11.629 12.418 -13.151 1.00 91.81 88 ALA A O 1
ATOM 714 N N . ASP A 1 89 ? 10.414 14.302 -13.251 1.00 94.31 89 ASP A N 1
ATOM 715 C CA . ASP A 1 89 ? 11.490 15.204 -12.847 1.00 94.31 89 ASP A CA 1
ATOM 716 C C . ASP A 1 89 ? 11.565 15.441 -11.337 1.00 94.31 89 ASP A C 1
ATOM 718 O O . ASP A 1 89 ? 12.510 16.080 -10.869 1.00 94.31 89 ASP A O 1
ATOM 722 N N . ALA A 1 90 ? 10.610 14.912 -10.567 1.00 95.00 90 ALA A N 1
ATOM 723 C CA . ALA A 1 90 ? 10.586 15.082 -9.122 1.00 95.00 90 ALA A CA 1
ATOM 724 C C . ALA A 1 90 ? 11.778 14.398 -8.432 1.00 95.00 90 ALA A C 1
ATOM 726 O O . ALA A 1 90 ? 12.213 13.300 -8.798 1.00 95.00 90 ALA A O 1
ATOM 727 N N . LEU A 1 91 ? 12.279 15.056 -7.387 1.00 95.38 91 LEU A N 1
ATOM 728 C CA . LEU A 1 91 ? 13.323 14.541 -6.512 1.00 95.38 91 LEU A CA 1
ATOM 729 C C . LEU A 1 91 ? 12.679 13.923 -5.276 1.00 95.38 91 LEU A C 1
ATOM 731 O O . LEU A 1 91 ? 12.026 14.613 -4.505 1.00 95.38 91 LEU A O 1
ATOM 735 N N . TYR A 1 92 ? 12.890 12.627 -5.078 1.00 94.06 92 TYR A N 1
ATOM 736 C CA . TYR A 1 92 ? 12.312 11.885 -3.965 1.00 94.06 92 TYR A CA 1
ATOM 737 C C . TYR A 1 92 ? 13.340 11.680 -2.868 1.00 94.06 92 TYR A C 1
ATOM 739 O O . TYR A 1 92 ? 14.479 11.305 -3.160 1.00 94.06 92 TYR A O 1
ATOM 747 N N . THR A 1 93 ? 12.937 11.866 -1.613 1.00 93.56 93 THR A N 1
ATOM 748 C CA . THR A 1 93 ? 13.757 11.483 -0.457 1.00 93.56 93 THR A CA 1
ATOM 749 C C . THR A 1 93 ? 13.904 9.964 -0.414 1.00 93.56 93 THR A C 1
ATOM 751 O O . THR A 1 93 ? 12.917 9.237 -0.477 1.00 93.56 93 THR A O 1
ATOM 754 N N . VAL A 1 94 ? 15.134 9.458 -0.304 1.00 89.44 94 VAL A N 1
ATOM 755 C CA . VAL A 1 94 ? 15.409 8.008 -0.377 1.00 89.44 94 VAL A CA 1
ATOM 756 C C . VAL A 1 94 ? 16.033 7.413 0.878 1.00 89.44 94 VAL A C 1
ATOM 758 O O . VAL A 1 94 ? 16.125 6.194 0.985 1.00 89.44 94 VAL A O 1
ATOM 761 N N . ASN A 1 95 ? 16.452 8.230 1.844 1.00 86.44 95 ASN A N 1
ATOM 762 C CA . ASN A 1 95 ? 16.997 7.745 3.112 1.00 86.44 95 ASN A CA 1
ATOM 763 C C . ASN A 1 95 ? 16.729 8.721 4.270 1.00 86.44 95 ASN A C 1
ATOM 765 O O . ASN A 1 95 ? 16.199 9.811 4.066 1.00 86.44 95 ASN A O 1
ATOM 769 N N . GLY A 1 96 ? 17.099 8.311 5.489 1.00 81.12 96 GLY A N 1
ATOM 770 C CA . GLY A 1 96 ? 16.910 9.109 6.708 1.00 81.12 96 GLY A CA 1
ATOM 771 C C . GLY A 1 96 ? 17.755 10.386 6.772 1.00 81.12 96 GLY A C 1
ATOM 772 O O . GLY A 1 96 ? 17.418 11.296 7.514 1.00 81.12 96 GLY A O 1
ATOM 773 N N . ASN A 1 97 ? 18.796 10.498 5.941 1.00 86.31 97 ASN A N 1
ATOM 774 C CA . ASN A 1 97 ? 19.696 11.656 5.919 1.00 86.31 97 ASN A CA 1
ATOM 775 C C . ASN A 1 97 ? 19.200 12.767 4.974 1.00 86.31 97 ASN A C 1
ATOM 777 O O . ASN A 1 97 ? 19.939 13.703 4.685 1.00 86.31 97 ASN A O 1
ATOM 781 N N . GLY A 1 98 ? 17.989 12.633 4.423 1.00 87.38 98 GLY A N 1
ATOM 782 C CA . GLY A 1 98 ? 17.413 13.614 3.504 1.00 87.38 98 GLY A CA 1
ATOM 783 C C . GLY A 1 98 ? 18.005 13.582 2.093 1.00 87.38 98 GLY A C 1
ATOM 784 O O . GLY A 1 98 ? 17.779 14.510 1.321 1.00 87.38 98 GLY A O 1
ATOM 785 N N . LYS A 1 99 ? 18.750 12.532 1.712 1.00 93.50 99 LYS A N 1
ATOM 786 C CA . LYS A 1 99 ? 19.250 12.398 0.337 1.00 93.50 99 LYS A CA 1
ATOM 787 C C . LYS A 1 99 ? 18.069 12.309 -0.620 1.00 93.50 99 LYS A C 1
ATOM 789 O O . LYS A 1 99 ? 17.190 11.466 -0.429 1.00 93.50 99 LYS A O 1
ATOM 794 N N . GLN A 1 100 ? 18.108 13.104 -1.686 1.00 95.44 100 GLN A N 1
ATOM 795 C CA . GLN A 1 100 ? 17.099 13.078 -2.738 1.00 95.44 100 GLN A CA 1
ATOM 796 C C . GLN A 1 100 ? 17.674 12.603 -4.074 1.00 95.44 100 GLN A C 1
ATOM 798 O O . GLN A 1 100 ? 18.844 12.839 -4.381 1.00 95.44 100 GLN A O 1
ATOM 803 N N . ARG A 1 101 ? 16.858 11.913 -4.876 1.00 94.50 101 ARG A N 1
ATOM 804 C CA . ARG A 1 101 ? 17.195 11.541 -6.261 1.00 94.50 101 ARG A CA 1
ATOM 805 C C . ARG A 1 101 ? 15.949 11.433 -7.134 1.00 94.50 101 ARG A C 1
ATOM 807 O O . ARG A 1 101 ? 14.857 11.189 -6.623 1.00 94.50 101 ARG A O 1
ATOM 814 N N . LYS A 1 102 ? 16.132 11.551 -8.451 1.00 95.56 102 LYS A N 1
ATOM 815 C CA . LYS A 1 102 ? 15.098 11.179 -9.422 1.00 95.56 102 LYS A CA 1
ATOM 816 C C . LYS A 1 102 ? 14.885 9.664 -9.405 1.00 95.56 102 LYS A C 1
ATOM 818 O O . LYS A 1 102 ? 15.815 8.898 -9.131 1.00 95.56 102 LYS A O 1
ATOM 823 N N . LEU A 1 103 ? 13.660 9.244 -9.702 1.00 93.88 103 LEU A N 1
ATOM 824 C CA . LEU A 1 103 ? 13.376 7.845 -10.014 1.00 93.88 103 LEU A CA 1
ATOM 825 C C . LEU A 1 103 ? 13.979 7.506 -11.377 1.00 93.88 103 LEU A C 1
ATOM 827 O O . LEU A 1 103 ? 14.091 8.376 -12.242 1.00 93.88 103 LEU A O 1
ATOM 831 N N . THR A 1 104 ? 14.365 6.247 -11.575 1.00 93.56 104 THR A N 1
ATOM 832 C CA . THR A 1 104 ? 14.727 5.801 -12.924 1.00 93.56 104 THR A CA 1
ATOM 833 C C . THR A 1 104 ? 13.469 5.792 -13.802 1.00 93.56 104 THR A C 1
ATOM 835 O O . THR A 1 104 ? 12.367 5.614 -13.264 1.00 93.56 104 THR A O 1
ATOM 838 N N . PRO A 1 105 ? 13.594 5.975 -15.128 1.00 91.94 105 PRO A N 1
ATOM 839 C CA . PRO A 1 105 ? 12.446 5.947 -16.034 1.00 91.94 105 PRO A CA 1
ATOM 840 C C . PRO A 1 105 ? 11.593 4.679 -15.889 1.00 91.94 105 PRO A C 1
ATOM 842 O O . PRO A 1 105 ? 10.366 4.753 -15.878 1.00 91.94 105 PRO A O 1
ATOM 845 N N . GLU A 1 106 ? 12.235 3.528 -15.686 1.00 91.88 106 GLU A N 1
ATOM 846 C CA . GLU A 1 106 ? 11.573 2.231 -15.542 1.00 91.88 106 GLU A CA 1
ATOM 847 C C . GLU A 1 106 ? 10.762 2.168 -14.244 1.00 91.88 106 GLU A C 1
ATOM 849 O O . GLU A 1 106 ? 9.581 1.822 -14.258 1.00 91.88 106 GLU A O 1
ATOM 854 N N . LEU A 1 107 ? 11.366 2.543 -13.108 1.00 91.88 107 LEU A N 1
ATOM 855 C CA . LEU A 1 107 ? 10.671 2.553 -11.819 1.00 91.88 107 LEU A CA 1
ATOM 856 C C . LEU A 1 107 ? 9.522 3.566 -11.817 1.00 91.88 107 LEU A C 1
ATOM 858 O O . LEU A 1 107 ? 8.450 3.276 -11.288 1.00 91.88 107 LEU A O 1
ATOM 862 N N . PHE A 1 108 ? 9.722 4.734 -12.430 1.00 93.81 108 PHE A N 1
ATOM 863 C CA . PHE A 1 108 ? 8.668 5.729 -12.607 1.00 93.81 108 PHE A CA 1
ATOM 864 C C . PHE A 1 108 ? 7.476 5.154 -13.387 1.00 93.81 108 PHE A C 1
ATOM 866 O O . PHE A 1 108 ? 6.334 5.280 -12.937 1.00 93.81 108 PHE A O 1
ATOM 873 N N . GLY A 1 109 ? 7.739 4.472 -14.508 1.00 93.94 109 GLY A N 1
ATOM 874 C CA . GLY A 1 109 ? 6.718 3.803 -15.316 1.00 93.94 109 GLY A CA 1
ATOM 875 C C . GLY A 1 109 ? 5.914 2.777 -14.515 1.00 93.94 109 GLY A C 1
ATOM 876 O O . GLY A 1 109 ? 4.682 2.810 -14.530 1.00 93.94 109 GLY A O 1
ATOM 877 N N . TRP A 1 110 ? 6.595 1.930 -13.736 1.00 94.38 110 TRP A N 1
ATOM 878 C CA . TRP A 1 110 ? 5.943 0.937 -12.877 1.00 94.38 110 TRP A CA 1
ATOM 879 C C . TRP A 1 110 ? 5.111 1.556 -11.753 1.00 94.38 110 TRP A C 1
ATOM 881 O O . TRP A 1 110 ? 3.970 1.146 -11.560 1.00 94.38 110 TRP A O 1
ATOM 891 N N . LEU A 1 111 ? 5.625 2.559 -11.033 1.00 94.12 111 LEU A N 1
ATOM 892 C CA . LEU A 1 111 ? 4.868 3.221 -9.960 1.00 94.12 111 LEU A CA 1
ATOM 893 C C . LEU A 1 111 ? 3.620 3.931 -10.497 1.00 94.12 111 LEU A C 1
ATOM 895 O O . LEU A 1 111 ? 2.550 3.853 -9.890 1.00 94.12 111 LEU A O 1
ATOM 899 N N . ARG A 1 112 ? 3.729 4.556 -11.673 1.00 94.38 112 ARG A N 1
ATOM 900 C CA . ARG A 1 112 ? 2.587 5.132 -12.388 1.00 94.38 112 ARG A CA 1
ATOM 901 C C . ARG A 1 112 ? 1.567 4.064 -12.775 1.00 94.38 112 ARG A C 1
ATOM 903 O O . ARG A 1 112 ? 0.375 4.259 -12.545 1.00 94.38 112 ARG A O 1
ATOM 910 N N . PHE A 1 113 ? 2.016 2.923 -13.294 1.00 94.25 113 PHE A N 1
ATOM 911 C CA . PHE A 1 113 ? 1.133 1.802 -13.606 1.00 94.25 113 PHE A CA 1
ATOM 912 C C . PHE A 1 113 ? 0.458 1.218 -12.356 1.00 94.25 113 PHE A C 1
ATOM 914 O O . PHE A 1 113 ? -0.741 0.969 -12.377 1.00 94.25 113 PHE A O 1
ATOM 921 N N . PHE A 1 114 ? 1.159 1.057 -11.233 1.00 92.88 114 PHE A N 1
ATOM 922 C CA . PHE A 1 114 ? 0.535 0.567 -9.998 1.00 92.88 114 PHE A CA 1
ATOM 923 C C . PHE A 1 114 ? -0.513 1.528 -9.435 1.00 92.88 114 PHE A C 1
ATOM 925 O O . PHE A 1 114 ? -1.498 1.084 -8.846 1.00 92.88 114 PHE A O 1
ATOM 932 N N . ARG A 1 115 ? -0.322 2.837 -9.628 1.00 90.94 115 ARG A N 1
ATOM 933 C CA . ARG A 1 115 ? -1.260 3.857 -9.157 1.00 90.94 115 ARG A CA 1
ATOM 934 C C . ARG A 1 115 ? -2.483 4.007 -10.062 1.00 90.94 115 ARG A C 1
ATOM 936 O O . ARG A 1 115 ? -3.591 4.131 -9.550 1.00 90.94 115 ARG A O 1
ATOM 943 N N . GLU A 1 116 ? -2.293 4.002 -11.381 1.00 91.56 116 GLU A N 1
ATOM 944 C CA . GLU A 1 116 ? -3.331 4.407 -12.347 1.00 91.56 116 GLU A CA 1
ATOM 945 C C . GLU A 1 116 ? -3.627 3.368 -13.441 1.00 91.56 116 GLU A C 1
ATOM 947 O O . GLU A 1 116 ? -4.572 3.527 -14.208 1.00 91.56 116 GLU A O 1
ATOM 952 N N . GLY A 1 117 ? -2.881 2.264 -13.500 1.00 90.50 117 GLY A N 1
ATOM 953 C CA . GLY A 1 117 ? -2.967 1.239 -14.550 1.00 90.50 117 GLY A CA 1
ATOM 954 C C . GLY A 1 117 ? -4.290 0.479 -14.619 1.00 90.50 117 GLY A C 1
ATOM 955 O O . GLY A 1 117 ? -4.537 -0.237 -15.591 1.00 90.50 117 GLY A O 1
ATOM 956 N N . ALA A 1 118 ? -5.165 0.643 -13.625 1.00 88.88 118 ALA A N 1
ATOM 957 C CA . ALA A 1 118 ? -6.526 0.121 -13.668 1.00 88.88 118 ALA A CA 1
ATOM 958 C C . ALA A 1 118 ? -7.413 0.869 -14.678 1.00 88.88 118 ALA A C 1
ATOM 960 O O . ALA A 1 118 ? -8.294 0.248 -15.268 1.00 88.88 118 ALA A O 1
ATOM 961 N N . ALA A 1 119 ? -7.156 2.160 -14.920 1.00 90.25 119 ALA A N 1
ATOM 962 C CA . ALA A 1 119 ? -7.947 2.984 -15.832 1.00 90.25 119 ALA A CA 1
ATOM 963 C C . ALA A 1 119 ? -7.888 2.450 -17.273 1.00 90.25 119 ALA A C 1
ATOM 965 O O . ALA A 1 119 ? -6.824 2.033 -17.742 1.00 90.25 119 ALA A O 1
ATOM 966 N N . GLU A 1 120 ? -9.025 2.420 -17.969 1.00 88.06 120 GLU A N 1
ATOM 967 C CA . GLU A 1 120 ? -9.127 1.873 -19.333 1.00 88.06 120 GLU A CA 1
ATOM 968 C C . GLU A 1 120 ? -8.286 2.676 -20.335 1.00 88.06 120 GLU A C 1
ATOM 970 O O . GLU A 1 120 ? -7.582 2.097 -21.160 1.00 88.06 120 GLU A O 1
ATOM 975 N N . ASP A 1 121 ? -8.269 3.998 -20.185 1.00 91.31 121 ASP A N 1
ATOM 976 C CA . ASP A 1 121 ? -7.548 4.960 -21.021 1.00 91.31 121 ASP A CA 1
ATOM 977 C C . ASP A 1 121 ? -6.061 5.111 -20.653 1.00 91.31 121 ASP A C 1
ATOM 979 O O . ASP A 1 121 ? -5.360 5.923 -21.250 1.00 91.31 121 ASP A O 1
ATOM 983 N N . PHE A 1 122 ? -5.540 4.325 -19.700 1.00 92.69 122 PHE A N 1
ATOM 984 C CA . PHE A 1 122 ? -4.177 4.475 -19.171 1.00 92.69 122 PHE A CA 1
ATOM 985 C C . PHE A 1 122 ? -3.099 4.573 -20.266 1.00 92.69 122 PHE A C 1
AT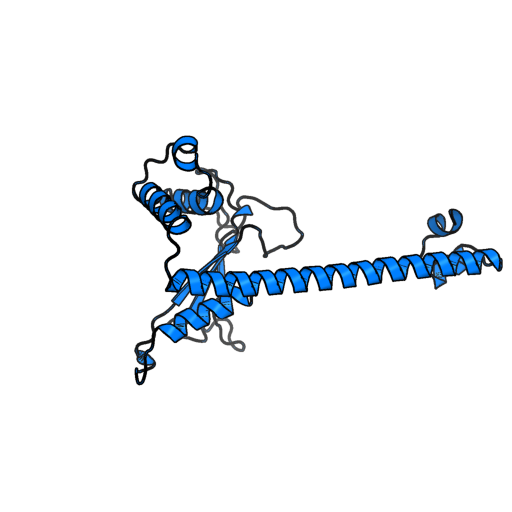OM 987 O O . PHE A 1 122 ? -2.227 5.440 -20.201 1.00 92.69 122 PHE A O 1
ATOM 994 N N . MET A 1 123 ? -3.152 3.698 -21.278 1.00 90.25 123 MET A N 1
ATOM 995 C CA . MET A 1 123 ? -2.144 3.673 -22.349 1.00 90.25 123 MET A CA 1
ATOM 996 C C . MET A 1 123 ? -2.207 4.927 -23.230 1.00 90.25 123 MET A C 1
ATOM 998 O O . MET A 1 123 ? -1.165 5.418 -23.662 1.00 90.25 123 MET A O 1
ATOM 1002 N N . GLU A 1 124 ? -3.414 5.437 -23.482 1.00 90.38 124 GLU A N 1
ATOM 1003 C CA . GLU A 1 124 ? -3.656 6.640 -24.282 1.00 90.38 124 GLU A CA 1
ATOM 1004 C C . GLU A 1 124 ? -3.249 7.893 -23.506 1.00 90.38 124 GLU A C 1
ATOM 1006 O O . GLU A 1 124 ? -2.426 8.674 -23.984 1.00 90.38 124 GLU A O 1
ATOM 1011 N N . LYS A 1 125 ? -3.738 8.023 -22.266 1.00 91.25 125 LYS A N 1
ATOM 1012 C CA . LYS A 1 125 ? -3.465 9.141 -21.354 1.00 91.25 125 LYS A CA 1
ATOM 1013 C C . LYS A 1 125 ? -1.973 9.430 -21.206 1.00 91.25 125 LYS A C 1
ATOM 1015 O O . LYS A 1 125 ? -1.568 10.585 -21.096 1.00 91.25 125 LYS A O 1
ATOM 1020 N N . TYR A 1 126 ? -1.160 8.380 -21.174 1.00 89.00 126 TYR A N 1
ATOM 1021 C CA . TYR A 1 126 ? 0.271 8.482 -20.916 1.00 89.00 126 TYR A CA 1
ATOM 1022 C C . TYR A 1 126 ? 1.161 8.299 -22.140 1.00 89.00 126 TYR A C 1
ATOM 1024 O O . TYR A 1 126 ? 2.382 8.385 -21.984 1.00 89.00 126 TYR A O 1
ATOM 1032 N N . ALA A 1 127 ? 0.570 8.047 -23.314 1.00 83.56 127 ALA A N 1
ATOM 1033 C CA . ALA A 1 127 ? 1.280 7.697 -24.542 1.00 83.56 127 ALA A CA 1
ATOM 1034 C C . ALA A 1 127 ? 2.406 6.672 -24.290 1.00 83.56 127 ALA A C 1
ATOM 1036 O O . ALA A 1 127 ? 3.517 6.807 -24.806 1.00 83.56 127 ALA A O 1
ATOM 1037 N N . ASP A 1 128 ? 2.140 5.684 -23.426 1.00 74.25 128 ASP A N 1
ATOM 1038 C CA . ASP A 1 128 ? 3.187 4.809 -22.905 1.00 74.25 128 ASP A CA 1
ATOM 1039 C C . ASP A 1 128 ? 3.665 3.851 -24.005 1.00 74.25 128 ASP A C 1
ATOM 1041 O O . ASP A 1 128 ? 2.899 3.040 -24.537 1.00 74.25 128 ASP A O 1
ATOM 1045 N N . THR A 1 129 ? 4.937 3.973 -24.380 1.00 71.56 129 THR A N 1
ATOM 1046 C CA . THR A 1 129 ? 5.574 3.152 -25.416 1.00 71.56 129 THR A CA 1
ATOM 1047 C C . THR A 1 129 ? 6.340 1.970 -24.831 1.00 71.56 129 THR A C 1
ATOM 1049 O O . THR A 1 129 ? 6.817 1.124 -25.594 1.00 71.56 129 THR A O 1
ATOM 1052 N N . ASP A 1 130 ? 6.426 1.861 -23.499 1.00 80.56 130 ASP A N 1
ATOM 1053 C CA . ASP A 1 130 ? 7.136 0.769 -22.848 1.00 80.56 130 ASP A CA 1
ATOM 1054 C C . ASP A 1 130 ? 6.429 -0.571 -23.113 1.00 80.56 130 ASP A C 1
ATOM 1056 O O . ASP A 1 130 ? 5.287 -0.829 -22.709 1.00 80.56 130 ASP A O 1
ATOM 1060 N N . SER A 1 131 ? 7.148 -1.462 -23.798 1.00 82.62 131 SER A N 1
ATOM 1061 C CA . SER A 1 131 ? 6.676 -2.805 -24.129 1.00 82.62 131 SER A CA 1
ATOM 1062 C C . SER A 1 131 ? 6.313 -3.639 -22.892 1.00 82.62 131 SER A C 1
ATOM 1064 O O . SER A 1 131 ? 5.379 -4.447 -22.953 1.00 82.62 131 SER A O 1
ATOM 1066 N N . CYS A 1 132 ? 6.992 -3.421 -21.763 1.00 88.62 132 CYS A N 1
ATOM 1067 C CA . CYS A 1 132 ? 6.747 -4.103 -20.498 1.00 88.62 132 CYS A CA 1
ATOM 1068 C C . CYS A 1 132 ? 5.441 -3.631 -19.857 1.00 88.62 132 CYS A C 1
ATOM 1070 O O . CYS A 1 132 ? 4.613 -4.475 -19.510 1.00 88.62 132 CYS A O 1
ATOM 1072 N N . ILE A 1 133 ? 5.209 -2.316 -19.763 1.00 93.38 133 ILE A N 1
ATOM 1073 C CA . ILE A 1 133 ? 3.964 -1.760 -19.205 1.00 93.38 133 ILE A CA 1
ATOM 1074 C C . ILE A 1 133 ? 2.767 -2.134 -20.079 1.00 93.38 133 ILE A C 1
ATOM 1076 O O . ILE A 1 133 ? 1.743 -2.594 -19.570 1.00 93.38 133 ILE A O 1
ATOM 1080 N N . LYS A 1 134 ? 2.914 -2.061 -21.407 1.00 90.31 134 LYS A N 1
ATOM 1081 C CA . LYS A 1 134 ? 1.877 -2.509 -22.346 1.00 90.31 134 LYS A CA 1
ATOM 1082 C C . LYS A 1 134 ? 1.521 -3.984 -22.150 1.00 90.31 134 LYS A C 1
ATOM 1084 O O . LYS A 1 134 ? 0.343 -4.350 -22.138 1.00 90.31 134 LYS A O 1
ATOM 1089 N N . LYS A 1 135 ? 2.529 -4.847 -21.985 1.00 92.38 135 LYS A N 1
ATOM 1090 C CA . LYS A 1 135 ? 2.320 -6.271 -21.691 1.00 92.38 135 LYS A CA 1
ATOM 1091 C C . LYS A 1 135 ? 1.647 -6.462 -20.329 1.00 92.38 135 LYS A C 1
ATOM 1093 O O . LYS A 1 135 ? 0.708 -7.247 -20.241 1.00 92.38 135 LYS A O 1
ATOM 1098 N N . ALA A 1 136 ? 2.076 -5.729 -19.303 1.00 92.12 136 ALA A N 1
ATOM 1099 C CA . ALA A 1 136 ? 1.491 -5.780 -17.966 1.00 92.12 136 ALA A CA 1
ATOM 1100 C C . ALA A 1 136 ? 0.010 -5.377 -17.973 1.00 92.12 136 ALA A C 1
ATOM 1102 O O . ALA A 1 136 ? -0.813 -6.109 -17.429 1.00 92.12 136 ALA A O 1
ATOM 1103 N N . LYS A 1 137 ? -0.352 -4.283 -18.659 1.00 91.44 137 LYS A N 1
ATOM 1104 C CA . LYS A 1 137 ? -1.746 -3.846 -18.836 1.00 91.44 137 LYS A CA 1
ATOM 1105 C C . LYS A 1 137 ? -2.593 -4.930 -19.504 1.00 91.44 137 LYS A C 1
ATOM 1107 O O . LYS A 1 137 ? -3.649 -5.286 -18.986 1.00 91.44 137 LYS A O 1
ATOM 1112 N N . LYS A 1 138 ? -2.106 -5.508 -20.606 1.00 90.56 138 LYS A N 1
ATOM 1113 C CA . LYS A 1 138 ? -2.806 -6.584 -21.324 1.00 90.56 138 LYS A CA 1
ATOM 1114 C C . LYS A 1 138 ? -3.040 -7.815 -20.441 1.00 90.56 138 LYS A C 1
ATOM 1116 O O . LYS A 1 138 ? -4.137 -8.375 -20.440 1.00 90.56 138 LYS A O 1
ATOM 1121 N N . GLU A 1 139 ? -2.021 -8.256 -19.706 1.00 89.19 139 GLU A N 1
ATOM 1122 C CA . GLU A 1 139 ? -2.155 -9.402 -18.799 1.00 89.19 139 GLU A CA 1
ATOM 1123 C C . GLU A 1 139 ? -3.075 -9.083 -17.613 1.00 89.19 139 GLU A C 1
ATOM 1125 O O . GLU A 1 139 ? -3.890 -9.925 -17.248 1.00 89.19 139 GLU A O 1
ATOM 1130 N N . TYR A 1 140 ? -3.025 -7.865 -17.065 1.00 87.25 140 TYR A N 1
ATOM 1131 C CA . TYR A 1 140 ? -3.935 -7.398 -16.015 1.00 87.25 140 TYR A CA 1
ATOM 1132 C C . TYR A 1 140 ? -5.407 -7.440 -16.459 1.00 87.25 140 TYR A C 1
ATOM 1134 O O . TYR A 1 140 ? -6.254 -7.998 -15.760 1.00 87.25 140 TYR A O 1
ATOM 1142 N N . GLU A 1 141 ? -5.721 -6.937 -17.653 1.00 87.69 141 GLU A N 1
ATOM 1143 C CA . GLU A 1 141 ? -7.081 -6.986 -18.207 1.00 87.69 141 GLU A CA 1
ATOM 1144 C C . GLU A 1 141 ? -7.556 -8.419 -18.454 1.00 87.69 141 GLU A C 1
ATOM 1146 O O . GLU A 1 141 ? -8.698 -8.774 -18.149 1.00 87.69 141 GLU A O 1
ATOM 1151 N N . LYS A 1 142 ? -6.676 -9.269 -18.996 1.00 86.06 142 LYS A N 1
ATOM 1152 C CA . LYS A 1 142 ? -6.966 -10.692 -19.200 1.00 86.06 142 LYS A CA 1
ATOM 1153 C C . LYS A 1 142 ? -7.226 -11.396 -17.873 1.00 86.06 142 LYS A C 1
ATOM 1155 O O . LYS A 1 142 ? -8.135 -12.217 -17.791 1.00 86.06 142 LYS A O 1
ATOM 1160 N N . PHE A 1 143 ? -6.440 -11.079 -16.853 1.00 80.62 143 PHE A N 1
ATOM 1161 C CA . PHE A 1 143 ? -6.546 -11.636 -15.515 1.00 80.62 143 PHE A CA 1
ATOM 1162 C C . PHE A 1 143 ? -7.857 -11.260 -14.825 1.00 80.62 143 PHE A C 1
ATOM 1164 O O . PHE A 1 143 ? -8.501 -12.137 -14.254 1.00 80.62 143 PHE A O 1
ATOM 1171 N N . ILE A 1 144 ? -8.295 -9.999 -14.921 1.00 76.19 144 ILE A N 1
ATOM 1172 C CA . ILE A 1 144 ? -9.604 -9.583 -14.388 1.00 76.19 144 ILE A CA 1
ATOM 1173 C C . ILE A 1 144 ? -10.731 -10.368 -15.062 1.00 76.19 144 ILE A C 1
ATOM 1175 O O . ILE A 1 144 ? -11.681 -10.780 -14.403 1.00 76.19 144 ILE A O 1
ATOM 1179 N N . LYS A 1 145 ? -10.604 -10.624 -16.367 1.00 73.81 145 LYS A N 1
ATOM 1180 C CA . LYS A 1 145 ? -11.581 -11.399 -17.145 1.00 73.81 145 LYS A CA 1
ATOM 1181 C C . LYS A 1 145 ? -11.495 -12.912 -16.899 1.00 73.81 145 LYS A C 1
ATOM 1183 O O . LYS A 1 145 ? -12.477 -13.616 -17.097 1.00 73.81 145 LYS A O 1
ATOM 1188 N N . THR A 1 146 ? -10.333 -13.419 -16.483 1.00 70.31 146 THR A N 1
ATOM 1189 C CA . THR A 1 146 ? -10.021 -14.852 -16.380 1.00 70.31 146 THR A CA 1
ATOM 1190 C C . THR A 1 146 ? -9.514 -15.161 -14.971 1.00 70.31 146 THR A C 1
ATOM 1192 O O . THR A 1 146 ? -8.308 -15.242 -14.732 1.00 70.31 146 THR A O 1
ATOM 1195 N N . GLN A 1 147 ? -10.419 -15.336 -14.005 1.00 63.59 147 GLN A N 1
ATOM 1196 C CA . GLN A 1 147 ? -10.046 -15.816 -12.669 1.00 63.59 147 GLN A CA 1
ATOM 1197 C C . GLN A 1 147 ? -9.359 -17.193 -12.781 1.00 63.59 147 GLN A C 1
ATOM 1199 O O . GLN A 1 147 ? -10.003 -18.202 -13.052 1.00 63.59 147 GLN A O 1
ATOM 1204 N N . ARG A 1 148 ? -8.037 -17.269 -12.575 1.00 67.50 148 ARG A N 1
ATOM 1205 C CA . ARG A 1 148 ? -7.314 -18.555 -12.480 1.00 67.50 148 ARG A CA 1
ATOM 1206 C C . ARG A 1 148 ? -7.577 -19.193 -11.122 1.00 67.50 148 ARG A C 1
ATOM 1208 O O . ARG A 1 148 ? -7.270 -18.560 -10.126 1.00 67.50 148 ARG A O 1
ATOM 1215 N N . LEU A 1 149 ? -8.023 -20.447 -11.064 1.00 58.66 149 LEU A N 1
ATOM 1216 C CA . LEU A 1 149 ? -8.475 -21.106 -9.824 1.00 58.66 149 LEU A CA 1
ATOM 1217 C C . LEU A 1 149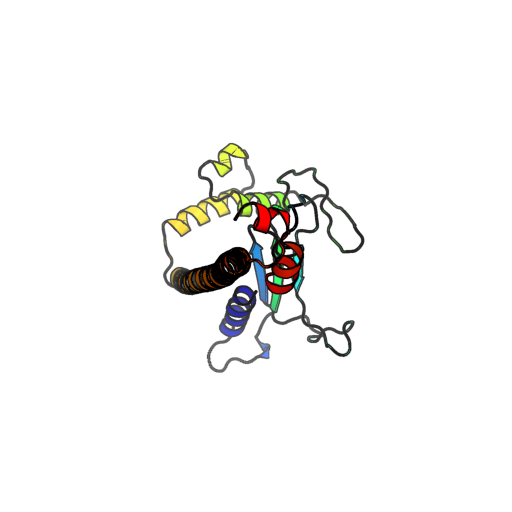 ? -7.560 -20.945 -8.592 1.00 58.66 149 LEU A C 1
ATOM 1219 O O . LEU A 1 149 ? -8.060 -20.583 -7.537 1.00 58.66 149 LEU A O 1
ATOM 1223 N N . ARG A 1 150 ? -6.239 -21.163 -8.690 1.00 57.00 150 ARG A N 1
ATOM 1224 C CA . ARG A 1 150 ? -5.343 -21.086 -7.511 1.00 57.00 150 ARG A CA 1
ATOM 1225 C C . ARG A 1 150 ? -5.105 -19.665 -7.010 1.00 57.00 150 ARG A C 1
ATOM 1227 O O . ARG A 1 150 ? -5.258 -19.387 -5.829 1.00 57.00 150 ARG A O 1
ATOM 1234 N N . GLU A 1 151 ? -4.754 -18.752 -7.908 1.00 64.81 151 GLU A N 1
ATOM 1235 C CA . GLU A 1 151 ? -4.538 -17.357 -7.526 1.00 64.81 151 GLU A CA 1
ATOM 1236 C C . GLU A 1 151 ? -5.874 -16.663 -7.204 1.00 64.81 151 GLU A C 1
ATOM 1238 O O . GLU A 1 151 ? -5.915 -15.756 -6.382 1.00 64.81 151 GLU A O 1
ATOM 1243 N N . ALA A 1 152 ? -6.974 -17.087 -7.837 1.00 68.31 152 ALA A N 1
ATOM 1244 C CA . ALA A 1 152 ? -8.325 -16.645 -7.517 1.00 68.31 152 ALA A CA 1
ATOM 1245 C C . ALA A 1 152 ? -8.757 -17.145 -6.141 1.00 68.31 152 ALA A C 1
ATOM 1247 O O . ALA A 1 152 ? -9.377 -16.367 -5.432 1.00 68.31 152 ALA A O 1
ATOM 1248 N N . GLN A 1 153 ? -8.394 -18.372 -5.747 1.00 70.12 153 GLN A N 1
ATOM 1249 C CA . GLN A 1 153 ? -8.627 -18.863 -4.390 1.00 70.12 153 GLN A CA 1
ATOM 1250 C C . GLN A 1 153 ? -7.839 -18.038 -3.378 1.00 70.12 153 GLN A C 1
ATOM 1252 O O . GLN A 1 153 ? -8.434 -17.504 -2.456 1.00 70.12 153 GLN A O 1
ATOM 1257 N N . LEU A 1 154 ? -6.534 -17.835 -3.595 1.00 74.69 154 LEU A N 1
ATOM 1258 C CA . LEU A 1 154 ? -5.730 -16.989 -2.711 1.00 74.69 154 LEU A CA 1
ATOM 1259 C C . LEU A 1 154 ? -6.303 -15.566 -2.618 1.00 74.69 154 LEU A C 1
ATOM 1261 O O . LEU A 1 154 ? -6.415 -15.017 -1.530 1.00 74.69 154 LEU A O 1
ATOM 1265 N N . ARG A 1 155 ? -6.722 -14.976 -3.745 1.00 73.81 155 ARG A N 1
ATOM 1266 C CA . ARG A 1 155 ? -7.390 -13.665 -3.761 1.00 73.81 155 ARG A CA 1
ATOM 1267 C C . ARG A 1 155 ? -8.748 -13.676 -3.079 1.00 73.81 155 ARG A C 1
ATOM 1269 O O . ARG A 1 155 ? -9.124 -12.673 -2.487 1.00 73.81 155 ARG A O 1
ATOM 1276 N N . HIS A 1 156 ? -9.496 -14.762 -3.200 1.00 75.81 156 HIS A N 1
ATOM 1277 C CA . HIS A 1 156 ? -10.779 -14.919 -2.540 1.00 75.81 156 HIS A CA 1
ATOM 1278 C C . HIS A 1 156 ? -10.587 -15.003 -1.027 1.00 75.81 156 HIS A C 1
ATOM 1280 O O . HIS A 1 156 ? -11.244 -14.261 -0.306 1.00 75.81 156 HIS A O 1
ATOM 1286 N N . ASP A 1 157 ? -9.625 -15.801 -0.563 1.00 80.44 157 ASP A N 1
ATOM 1287 C CA . ASP A 1 157 ? -9.225 -15.877 0.842 1.00 80.44 157 ASP A CA 1
ATOM 1288 C C . ASP A 1 157 ? -8.772 -14.496 1.340 1.00 80.44 157 ASP A C 1
ATOM 1290 O O . ASP A 1 157 ? -9.258 -14.008 2.360 1.00 80.44 157 ASP A O 1
ATOM 1294 N N . MET A 1 158 ? -7.919 -13.807 0.571 1.00 83.62 158 MET A N 1
ATOM 1295 C CA . MET A 1 158 ? -7.510 -12.422 0.837 1.00 83.62 158 MET A CA 1
ATOM 1296 C C . MET A 1 158 ? -8.703 -11.487 0.976 1.00 83.62 158 MET A C 1
ATOM 1298 O O . MET A 1 158 ? -8.769 -10.735 1.939 1.00 83.62 158 MET A O 1
ATOM 1302 N N . TRP A 1 159 ? -9.649 -11.546 0.045 1.00 82.38 159 TRP A N 1
ATOM 1303 C CA . TRP A 1 159 ? -10.845 -10.717 0.072 1.00 82.38 159 TRP A CA 1
ATOM 1304 C C . TRP A 1 159 ? -11.753 -11.038 1.264 1.00 82.38 159 TRP A C 1
ATOM 1306 O O . TRP A 1 159 ? -12.314 -10.128 1.867 1.00 82.38 159 TRP A O 1
ATOM 1316 N N . LEU A 1 160 ? -11.895 -12.314 1.636 1.00 83.81 160 LEU A N 1
ATOM 1317 C CA . LEU A 1 160 ? -12.664 -12.720 2.813 1.00 83.81 160 LEU A CA 1
ATOM 1318 C C . LEU A 1 160 ? -12.044 -12.168 4.097 1.00 83.81 160 LEU A C 1
ATOM 1320 O O . LEU A 1 160 ? -12.773 -11.652 4.946 1.00 83.81 160 LEU A O 1
ATOM 1324 N N . HIS A 1 161 ? -10.718 -12.244 4.221 1.00 85.81 161 HIS A N 1
ATOM 1325 C CA . HIS A 1 161 ? -9.987 -11.661 5.342 1.00 85.81 161 HIS A CA 1
ATOM 1326 C C . HIS A 1 161 ? -10.096 -10.135 5.365 1.00 85.81 161 HIS A C 1
ATOM 1328 O O . HIS A 1 161 ? -10.415 -9.582 6.414 1.00 85.81 161 HIS A O 1
ATOM 1334 N N . ASP A 1 162 ? -9.920 -9.466 4.222 1.00 83.12 162 ASP A N 1
ATOM 1335 C CA . ASP A 1 162 ? -10.070 -8.010 4.106 1.00 83.12 162 ASP A CA 1
ATOM 1336 C C . ASP A 1 162 ? -11.485 -7.580 4.525 1.00 83.12 162 ASP A C 1
ATOM 1338 O O . ASP A 1 162 ? -11.650 -6.713 5.375 1.00 83.12 162 ASP A O 1
ATOM 1342 N N . ARG A 1 163 ? -12.523 -8.266 4.031 1.00 82.81 163 ARG A N 1
ATOM 1343 C CA . ARG A 1 163 ? -13.919 -7.992 4.397 1.00 82.81 163 ARG A CA 1
ATOM 1344 C C . ARG A 1 163 ? -14.206 -8.250 5.878 1.00 82.81 163 ARG A C 1
ATOM 1346 O O . ARG A 1 163 ? -15.071 -7.598 6.465 1.00 82.81 163 ARG A O 1
ATOM 1353 N N . ALA A 1 164 ? -13.560 -9.246 6.478 1.00 85.75 164 ALA A N 1
ATOM 1354 C CA . ALA A 1 164 ? -13.679 -9.503 7.909 1.00 85.75 164 ALA A CA 1
ATOM 1355 C C . ALA A 1 164 ? -13.028 -8.378 8.726 1.00 85.75 164 ALA A C 1
ATOM 1357 O O . ALA A 1 164 ? -13.625 -7.938 9.708 1.00 85.75 164 ALA A O 1
ATOM 1358 N N . GLN A 1 165 ? -11.868 -7.887 8.280 1.00 83.12 165 GLN A N 1
ATOM 1359 C CA . GLN A 1 165 ? -11.166 -6.765 8.896 1.00 83.12 165 GLN A CA 1
ATOM 1360 C C . GLN A 1 165 ? -11.966 -5.466 8.774 1.00 83.12 165 GLN A C 1
ATOM 1362 O O . GLN A 1 165 ? -12.234 -4.842 9.790 1.00 83.12 165 GLN A O 1
ATOM 1367 N N . GLU A 1 166 ? -12.471 -5.120 7.587 1.00 82.06 166 GLU A N 1
ATOM 1368 C CA . GLU A 1 166 ? -13.323 -3.935 7.381 1.00 82.06 166 GLU A CA 1
ATOM 1369 C C . GLU A 1 166 ? -14.538 -3.933 8.321 1.00 82.06 166 GLU A C 1
ATOM 1371 O O . GLU A 1 166 ? -14.894 -2.917 8.912 1.00 82.06 166 GLU A O 1
ATOM 1376 N N . LYS A 1 167 ? -15.178 -5.096 8.507 1.00 84.88 167 LYS A N 1
ATOM 1377 C CA . LYS A 1 167 ? -16.293 -5.243 9.455 1.00 84.88 167 LYS A CA 1
ATOM 1378 C C . LYS A 1 167 ? -15.863 -5.084 10.908 1.00 84.88 167 LYS A C 1
ATOM 1380 O O . LYS A 1 167 ? -16.682 -4.667 11.725 1.00 84.88 167 LYS A O 1
ATOM 1385 N N . TYR A 1 168 ? -14.656 -5.519 11.250 1.00 87.19 168 TYR A N 1
ATOM 1386 C CA . TYR A 1 168 ? -14.101 -5.351 12.586 1.00 87.19 168 TYR A CA 1
ATOM 1387 C C . TYR A 1 168 ? -13.797 -3.873 12.845 1.00 87.19 168 TYR A C 1
ATOM 1389 O O . TYR A 1 168 ? -14.316 -3.328 13.815 1.00 87.19 168 TYR A O 1
ATOM 1397 N N . ASP A 1 169 ? -13.074 -3.221 11.935 1.00 83.00 169 ASP A N 1
ATOM 1398 C CA . ASP A 1 169 ? -12.691 -1.812 12.031 1.00 83.00 169 ASP A CA 1
ATOM 1399 C C . ASP A 1 169 ? -13.935 -0.919 12.146 1.00 83.00 169 ASP A C 1
ATOM 1401 O O . ASP A 1 169 ? -14.052 -0.157 13.101 1.00 83.00 169 ASP A O 1
ATOM 1405 N N . ALA A 1 170 ? -14.945 -1.121 11.290 1.00 82.31 170 ALA A N 1
ATOM 1406 C CA . ALA A 1 170 ? -16.205 -0.373 11.357 1.00 82.31 170 ALA A CA 1
ATOM 1407 C C . ALA A 1 170 ? -16.964 -0.562 12.687 1.00 82.31 170 ALA A C 1
ATOM 1409 O O . ALA A 1 170 ? -17.655 0.341 13.159 1.00 82.31 170 ALA A O 1
ATOM 1410 N N . ARG A 1 171 ? -16.864 -1.744 13.315 1.00 86.00 171 ARG A N 1
ATOM 1411 C CA . ARG A 1 171 ? -17.465 -1.986 14.639 1.00 86.00 171 ARG A CA 1
ATOM 1412 C C . ARG A 1 171 ? -16.683 -1.298 15.748 1.00 86.00 171 ARG A C 1
ATOM 1414 O O . ARG A 1 171 ? -17.303 -0.821 16.695 1.00 86.00 171 ARG A O 1
ATOM 1421 N N . GLU A 1 172 ? -15.359 -1.290 15.664 1.00 87.44 172 GLU A N 1
ATOM 1422 C CA . GLU A 1 172 ? -14.511 -0.626 16.651 1.00 87.44 172 GLU A CA 1
ATOM 1423 C C . GLU A 1 172 ? -14.638 0.896 16.566 1.00 87.44 172 GLU A C 1
ATOM 1425 O O . GLU A 1 172 ? -14.829 1.529 17.604 1.00 87.44 172 GLU A O 1
ATOM 1430 N N . GLU A 1 173 ? -14.652 1.466 15.358 1.00 83.50 173 GLU A N 1
ATOM 1431 C CA . GLU A 1 173 ? -14.946 2.886 15.127 1.00 83.50 173 GLU A CA 1
ATOM 1432 C C . GLU A 1 173 ? -16.324 3.252 15.688 1.00 83.50 173 GLU A C 1
ATOM 1434 O O . GLU A 1 173 ? -16.417 4.121 16.552 1.00 83.50 173 GLU A O 1
ATOM 1439 N N . GLY A 1 174 ? -17.379 2.507 15.332 1.00 83.88 174 GLY A N 1
ATOM 1440 C CA . GLY A 1 174 ? -18.726 2.766 15.853 1.00 83.88 174 GLY A CA 1
ATOM 1441 C C . GLY A 1 174 ? -18.841 2.629 17.380 1.00 83.88 174 GLY A C 1
ATOM 1442 O O . GLY A 1 174 ? -19.587 3.365 18.024 1.00 83.88 174 GLY A O 1
ATOM 1443 N N . ARG A 1 175 ? -18.078 1.721 18.006 1.00 85.44 175 ARG A N 1
ATOM 1444 C CA . ARG A 1 175 ? -17.998 1.630 19.477 1.00 85.44 175 ARG A CA 1
ATOM 1445 C C . ARG A 1 175 ? -17.258 2.811 20.088 1.00 85.44 175 ARG A C 1
ATOM 1447 O O . ARG A 1 175 ? -17.636 3.249 21.173 1.00 85.44 175 ARG A O 1
ATOM 1454 N N . ALA A 1 176 ? -16.184 3.277 19.459 1.00 85.06 176 ALA A N 1
ATOM 1455 C CA . ALA A 1 176 ? -15.430 4.430 19.927 1.00 85.06 176 ALA A CA 1
ATOM 1456 C C . ALA A 1 176 ? -16.282 5.703 19.842 1.00 85.06 176 ALA A C 1
ATOM 1458 O O . ALA A 1 176 ? -16.433 6.391 20.852 1.00 85.06 176 ALA A O 1
ATOM 1459 N N . GLU A 1 177 ? -16.914 5.948 18.693 1.00 87.69 177 GLU A N 1
ATOM 1460 C CA . GLU A 1 177 ? -17.845 7.059 18.481 1.00 87.69 177 GLU A CA 1
ATOM 1461 C C . GLU A 1 177 ? -19.010 7.007 19.474 1.00 87.69 177 GLU A C 1
ATOM 1463 O O . GLU A 1 177 ? -19.230 7.974 20.200 1.00 87.69 177 GLU A O 1
ATOM 1468 N N . GLY A 1 178 ? -19.673 5.854 19.621 1.00 87.19 178 GLY A N 1
ATOM 1469 C CA . GLY A 1 178 ? -20.798 5.705 20.551 1.00 87.19 178 GLY A CA 1
ATOM 1470 C C . GLY A 1 178 ? -20.429 5.922 22.025 1.00 87.19 178 GLY A C 1
ATOM 1471 O O . GLY A 1 178 ? -21.239 6.435 22.796 1.00 87.19 178 GLY A O 1
ATOM 1472 N N . ARG A 1 179 ? -19.200 5.584 22.447 1.00 89.00 179 ARG A N 1
ATOM 1473 C CA . ARG A 1 179 ? -18.720 5.911 23.806 1.00 89.00 179 ARG A CA 1
ATOM 1474 C C . ARG A 1 179 ? -18.500 7.411 23.990 1.00 89.00 179 ARG A C 1
ATOM 1476 O O . ARG A 1 179 ? -18.795 7.927 25.065 1.00 89.00 179 ARG A O 1
ATOM 1483 N N . ILE A 1 180 ? -17.970 8.093 22.975 1.00 87.06 180 ILE A N 1
ATOM 1484 C CA . ILE A 1 180 ? -17.734 9.543 23.010 1.00 87.06 180 ILE A CA 1
ATOM 1485 C C . ILE A 1 180 ? -19.070 10.289 23.027 1.00 87.06 180 ILE A C 1
ATOM 1487 O O . ILE A 1 180 ? -19.280 11.140 23.891 1.00 87.06 180 ILE A O 1
ATOM 1491 N N . GLU A 1 181 ? -19.980 9.942 22.117 1.00 88.69 181 GLU A N 1
ATOM 1492 C CA . GLU A 1 181 ? -21.310 10.545 22.024 1.00 88.69 181 GLU A CA 1
ATOM 1493 C C . GLU A 1 181 ? -22.115 10.292 23.300 1.00 88.69 181 GLU A C 1
ATOM 1495 O O . GLU A 1 181 ? -22.526 11.249 23.950 1.00 88.69 181 GLU A O 1
ATOM 1500 N N . GLY A 1 182 ? -22.223 9.039 23.754 1.00 89.19 182 GLY A N 1
ATOM 1501 C CA . GLY A 1 182 ? -22.947 8.707 24.983 1.00 89.19 182 GLY A CA 1
ATOM 1502 C C . GLY A 1 182 ? -22.348 9.357 26.235 1.00 89.19 182 GLY A C 1
ATOM 1503 O O . GLY A 1 182 ? -23.082 9.809 27.117 1.00 89.19 182 GLY A O 1
ATOM 1504 N N . GLY A 1 183 ? -21.016 9.472 26.313 1.00 89.88 183 GLY A N 1
ATOM 1505 C CA . GLY A 1 183 ? -20.343 10.217 27.378 1.00 89.88 183 GLY A CA 1
ATOM 1506 C C . GLY A 1 183 ? -20.709 11.704 27.365 1.00 89.88 183 GLY A C 1
ATOM 1507 O O . GLY A 1 183 ? -21.003 12.279 28.414 1.00 89.88 183 GLY A O 1
ATOM 1508 N N . ARG A 1 184 ? -20.761 12.316 26.177 1.00 88.50 184 ARG A N 1
ATOM 1509 C CA . ARG A 1 184 ? -21.129 13.726 26.003 1.00 88.50 184 ARG A CA 1
ATOM 1510 C C . ARG A 1 184 ? -22.614 13.983 26.256 1.00 88.50 184 ARG A C 1
ATOM 1512 O O . ARG A 1 184 ? -22.934 14.948 26.944 1.00 88.50 184 ARG A O 1
ATOM 1519 N N . GLU A 1 185 ? -23.509 13.118 25.791 1.00 90.88 185 GLU A N 1
ATOM 1520 C CA . GLU A 1 185 ? -24.944 13.184 26.098 1.00 90.88 185 GLU A CA 1
ATOM 1521 C C . GLU A 1 185 ? -25.203 13.053 27.601 1.00 90.88 185 GLU A C 1
ATOM 1523 O O . GLU A 1 185 ? -25.952 13.843 28.176 1.00 90.88 185 GLU A O 1
ATOM 1528 N N . THR A 1 186 ? -24.525 12.114 28.266 1.00 91.75 186 THR A N 1
ATOM 1529 C CA . THR A 1 186 ? -24.629 11.938 29.723 1.00 91.75 186 THR A CA 1
ATOM 1530 C C . THR A 1 186 ? -24.131 13.176 30.467 1.00 91.75 186 THR A C 1
ATOM 1532 O O . THR A 1 186 ? -24.768 13.613 31.430 1.00 91.75 186 THR A O 1
ATOM 1535 N N . ALA A 1 187 ? -23.024 13.778 30.019 1.00 91.25 187 ALA A N 1
ATOM 1536 C CA . ALA A 1 187 ? -22.505 15.018 30.590 1.00 91.25 187 ALA A CA 1
ATOM 1537 C C . ALA A 1 187 ? -23.501 16.181 30.434 1.00 91.25 187 ALA A C 1
ATOM 1539 O O . ALA A 1 187 ? -23.747 16.898 31.403 1.00 91.25 187 ALA A O 1
ATOM 1540 N N . LEU A 1 188 ? -24.128 16.329 29.260 1.00 91.94 188 LEU A N 1
ATOM 1541 C CA . LEU A 1 188 ? -25.148 17.356 28.999 1.00 91.94 188 LEU A CA 1
ATOM 1542 C C . LEU A 1 188 ? -26.411 17.139 29.844 1.00 91.94 188 LEU A C 1
ATOM 1544 O O . LEU A 1 188 ? -26.897 18.080 30.469 1.00 91.94 188 LEU A O 1
ATOM 1548 N N . ALA A 1 189 ? -26.912 15.904 29.926 1.00 92.62 189 ALA A N 1
ATOM 1549 C CA . ALA A 1 189 ? -28.078 15.566 30.742 1.00 92.62 189 ALA A CA 1
ATOM 1550 C C . ALA A 1 189 ? -27.821 15.810 32.240 1.00 92.62 189 ALA A C 1
ATOM 1552 O O . ALA A 1 189 ? -28.665 16.373 32.939 1.00 92.62 189 ALA A O 1
ATOM 1553 N N . THR A 1 190 ? -26.628 15.446 32.724 1.00 92.06 190 THR A N 1
ATOM 1554 C CA . THR A 1 190 ? -26.207 15.694 34.112 1.00 92.06 190 THR A CA 1
ATOM 1555 C C . THR A 1 190 ? -26.080 17.191 34.390 1.00 92.06 190 THR A C 1
ATOM 1557 O O . THR A 1 190 ? -26.567 17.668 35.414 1.00 92.06 190 THR A O 1
ATOM 1560 N N . ALA A 1 191 ? -25.479 17.953 33.470 1.00 92.94 191 ALA A N 1
ATOM 1561 C CA . ALA A 1 191 ? -25.355 19.402 33.591 1.00 92.94 191 ALA A CA 1
ATOM 1562 C C . ALA A 1 191 ? -26.719 20.103 33.633 1.00 92.94 191 ALA A C 1
ATOM 1564 O O . ALA A 1 191 ? -26.913 20.998 34.454 1.00 92.94 191 ALA A O 1
ATOM 1565 N N . LEU A 1 192 ? -27.677 19.670 32.806 1.00 93.00 192 LEU A N 1
ATOM 1566 C CA . LEU A 1 192 ? -29.042 20.197 32.810 1.00 93.00 192 LEU A CA 1
ATOM 1567 C C . LEU A 1 192 ? -29.750 19.927 34.146 1.00 93.00 192 LEU A C 1
ATOM 1569 O O . LEU A 1 192 ? -30.366 20.832 34.706 1.00 93.00 192 LEU A O 1
ATOM 1573 N N . ALA A 1 193 ? -29.625 18.712 34.689 1.00 93.38 193 ALA A N 1
ATOM 1574 C CA . ALA A 1 193 ? -30.184 18.371 35.997 1.00 93.38 193 ALA A CA 1
ATOM 1575 C C . ALA A 1 193 ? -29.576 19.232 37.119 1.00 93.38 193 ALA A C 1
ATOM 1577 O O . ALA A 1 193 ? -30.308 19.855 37.883 1.00 93.38 193 ALA A O 1
ATOM 1578 N N . MET A 1 194 ? -28.245 19.361 37.159 1.00 93.12 194 MET A N 1
ATOM 1579 C CA . MET A 1 194 ? -27.558 20.206 38.144 1.00 93.12 194 MET A CA 1
ATOM 1580 C C . MET A 1 194 ? -27.933 21.691 38.018 1.00 93.12 194 MET A C 1
ATOM 1582 O O . MET A 1 194 ? -28.030 22.392 39.026 1.00 93.12 194 MET A O 1
ATOM 1586 N N . LYS A 1 195 ? -28.152 22.184 36.792 1.00 92.19 195 LYS A N 1
ATOM 1587 C CA . LYS A 1 195 ? -28.602 23.560 36.540 1.00 92.19 195 LYS A CA 1
ATOM 1588 C C . LYS A 1 195 ? -30.015 23.787 37.077 1.00 92.19 195 LYS A C 1
ATOM 1590 O O . LYS A 1 195 ? -30.255 24.806 37.720 1.00 92.19 195 LYS A O 1
ATOM 1595 N N . ASN A 1 196 ? -30.921 22.831 36.867 1.00 93.00 196 ASN A N 1
ATOM 1596 C CA . ASN A 1 196 ? -32.288 22.879 37.398 1.00 93.00 196 ASN A CA 1
ATOM 1597 C C . ASN A 1 196 ? -32.323 22.837 38.936 1.00 93.00 196 ASN A C 1
ATOM 1599 O O . ASN A 1 196 ? -33.172 23.490 39.538 1.00 93.00 196 ASN A O 1
ATOM 1603 N N . ASP A 1 197 ? -31.361 22.156 39.562 1.00 93.75 197 ASP A N 1
ATOM 1604 C CA . ASP A 1 197 ? -31.168 22.138 41.020 1.00 93.75 197 ASP A CA 1
ATOM 1605 C C . ASP A 1 197 ? -30.499 23.419 41.567 1.00 93.75 197 ASP A C 1
ATOM 1607 O O . ASP A 1 197 ? -30.281 23.556 42.773 1.00 93.75 197 ASP A O 1
ATOM 1611 N N . GLY A 1 198 ? -30.177 24.385 40.699 1.00 92.00 198 GLY A N 1
ATOM 1612 C CA . GLY A 1 198 ? -29.672 25.704 41.081 1.00 92.00 198 GLY A CA 1
ATOM 1613 C C . GLY A 1 198 ? -28.161 25.783 41.314 1.00 92.00 198 GLY A C 1
ATOM 1614 O O . GLY A 1 198 ? -27.690 26.749 41.920 1.00 92.00 198 GLY A O 1
ATOM 1615 N N . LEU A 1 199 ? -27.375 24.803 40.851 1.00 93.00 199 LEU A N 1
ATOM 1616 C CA . LEU A 1 199 ? -25.913 24.885 40.917 1.00 93.00 199 LEU A CA 1
ATOM 1617 C C . LEU A 1 199 ? -25.375 25.944 39.937 1.00 93.00 199 LEU A C 1
ATOM 1619 O O . LEU A 1 199 ? -25.913 26.159 38.852 1.00 93.00 199 LEU A O 1
ATOM 1623 N N . SER A 1 200 ? -24.269 26.600 40.303 1.00 92.50 200 SER A N 1
ATOM 1624 C CA . SER A 1 200 ? -23.619 27.583 39.429 1.00 92.50 200 SER A CA 1
ATOM 1625 C C . SER A 1 200 ? -22.910 26.917 38.246 1.00 92.50 200 SER A C 1
ATOM 1627 O O . SER A 1 200 ? -22.356 25.824 38.378 1.00 92.50 200 SER A O 1
ATOM 1629 N N . ALA A 1 201 ? -22.854 27.608 37.101 1.00 88.94 201 ALA A N 1
ATOM 1630 C CA . ALA A 1 201 ? -22.217 27.102 35.879 1.00 88.94 201 ALA A CA 1
ATOM 1631 C C . ALA A 1 201 ? -20.766 26.639 36.106 1.00 88.94 201 ALA A C 1
ATOM 1633 O O . ALA A 1 201 ? -20.384 25.571 35.639 1.00 88.94 201 ALA A O 1
ATOM 1634 N N . SER A 1 202 ? -20.000 27.374 36.916 1.00 92.56 202 SER A N 1
ATOM 1635 C C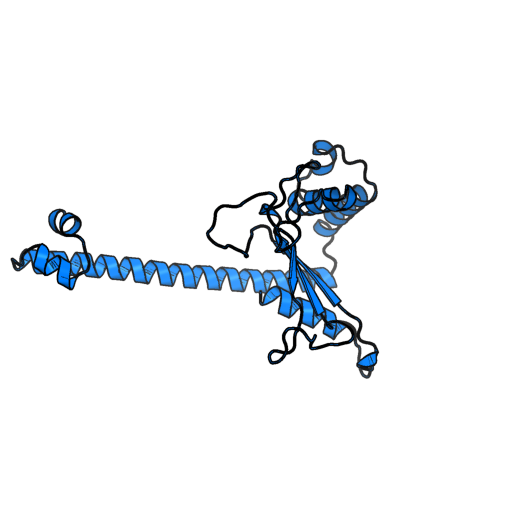A . SER A 1 202 ? -18.621 27.014 37.268 1.00 92.56 202 SER A CA 1
ATOM 1636 C C . SER A 1 202 ? -18.522 25.696 38.049 1.00 92.56 202 SER A C 1
ATOM 1638 O O . SER A 1 202 ? -17.655 24.861 37.791 1.00 92.56 202 SER A O 1
ATOM 1640 N N . LYS A 1 203 ? -19.465 25.452 38.971 1.00 91.50 203 LYS A N 1
ATOM 1641 C CA . LYS A 1 203 ? -19.537 24.196 39.730 1.00 91.50 203 LYS A CA 1
ATOM 1642 C C . LYS A 1 203 ? -19.918 23.024 38.819 1.00 91.50 203 LYS A C 1
ATOM 1644 O O . LYS A 1 203 ? -19.367 21.939 38.957 1.00 91.50 203 LYS A O 1
ATOM 1649 N N . ILE A 1 204 ? -20.831 23.243 37.874 1.00 91.88 204 ILE A N 1
ATOM 1650 C CA . ILE A 1 204 ? -21.275 22.226 36.909 1.00 91.88 204 ILE A CA 1
ATOM 1651 C C . ILE A 1 204 ? -20.144 21.865 35.936 1.00 91.88 204 ILE A C 1
ATOM 1653 O O . ILE A 1 204 ? -19.912 20.680 35.683 1.00 91.88 204 ILE A O 1
ATOM 1657 N N . ALA A 1 205 ? -19.397 22.860 35.448 1.00 92.00 205 ALA A N 1
ATOM 1658 C CA . ALA A 1 205 ? -18.234 22.664 34.582 1.00 92.00 205 ALA A CA 1
ATOM 1659 C C . ALA A 1 205 ? -17.182 21.765 35.246 1.00 92.00 205 ALA A C 1
ATOM 1661 O O . ALA A 1 205 ? -16.672 20.832 34.626 1.00 92.00 205 ALA A O 1
ATOM 1662 N N . GLN A 1 206 ? -16.935 21.974 36.545 1.00 92.06 206 GLN A N 1
ATOM 1663 C CA . GLN A 1 206 ? -15.992 21.174 37.328 1.00 92.06 206 GLN A CA 1
ATOM 1664 C C . GLN A 1 206 ? -16.344 19.675 37.362 1.00 92.06 206 GLN A C 1
ATOM 1666 O O . GLN A 1 206 ? -15.438 18.844 37.368 1.00 92.06 206 GLN A O 1
ATOM 1671 N N . TYR A 1 207 ? -17.633 19.319 37.400 1.00 88.44 207 TYR A N 1
ATOM 1672 C CA . TYR A 1 207 ? -18.073 17.922 37.518 1.00 88.44 207 TYR A CA 1
ATOM 1673 C C . TYR A 1 207 ? -18.352 17.239 36.180 1.00 88.44 207 TYR A C 1
ATOM 1675 O O . TYR A 1 207 ? -18.214 16.023 36.081 1.00 88.44 207 TYR A O 1
ATOM 1683 N N . THR A 1 208 ? -18.760 17.997 35.164 1.00 87.56 208 THR A N 1
ATOM 1684 C CA . THR A 1 208 ? -19.199 17.442 33.872 1.00 87.56 208 THR A CA 1
ATOM 1685 C C . THR A 1 208 ? -18.140 17.549 32.779 1.00 87.56 208 THR A C 1
ATOM 1687 O O . THR A 1 208 ? -18.264 16.894 31.748 1.00 87.56 208 THR A O 1
ATOM 1690 N N . GLY A 1 209 ? -17.096 18.361 32.990 1.00 87.38 209 GLY A N 1
ATOM 1691 C CA . GLY A 1 209 ? -16.056 18.619 31.993 1.00 87.38 209 GLY A CA 1
ATOM 1692 C C . GLY A 1 209 ? -16.527 19.462 30.802 1.00 87.38 209 GLY A C 1
ATOM 1693 O O . GLY A 1 209 ? -15.768 19.636 29.852 1.00 87.38 209 GLY A O 1
ATOM 1694 N N . LEU A 1 210 ? -17.761 19.980 30.840 1.00 90.81 210 LEU A N 1
ATOM 1695 C CA . LEU A 1 210 ? -18.291 20.931 29.863 1.00 90.81 210 LEU A CA 1
ATOM 1696 C C . LEU A 1 210 ? -17.771 22.343 30.147 1.00 90.81 210 LEU A C 1
ATOM 1698 O O . LEU A 1 210 ? -17.523 22.707 31.298 1.00 90.81 210 LEU A O 1
ATOM 1702 N N . SER A 1 211 ? -17.650 23.163 29.106 1.00 91.69 211 SER A N 1
ATOM 1703 C CA . SER A 1 211 ? -17.340 24.584 29.269 1.00 91.69 211 SER A CA 1
ATOM 1704 C C . SER A 1 211 ? -18.528 25.360 29.846 1.00 91.69 211 SER A C 1
ATOM 1706 O O . SER A 1 211 ? -19.691 25.005 29.640 1.00 91.69 211 SER A O 1
ATOM 1708 N N . GLU A 1 212 ? -18.253 26.462 30.548 1.00 89.75 212 GLU A N 1
ATOM 1709 C CA . GLU A 1 212 ? -19.313 27.327 31.087 1.00 89.75 212 GLU A CA 1
ATOM 1710 C C . GLU A 1 212 ? -20.223 27.885 29.974 1.00 89.75 212 GLU A C 1
ATOM 1712 O O . GLU A 1 212 ? -21.431 27.992 30.176 1.00 89.75 212 GLU A O 1
ATOM 1717 N N . ASP A 1 213 ? -19.679 28.136 28.777 1.00 90.88 213 ASP A N 1
ATOM 1718 C CA . ASP A 1 213 ? -20.440 28.557 27.592 1.00 90.88 213 ASP A CA 1
ATOM 1719 C C . ASP A 1 213 ? -21.420 27.482 27.102 1.00 90.88 213 ASP A C 1
ATOM 1721 O O . ASP A 1 213 ? -22.531 27.801 26.671 1.00 90.88 213 ASP A O 1
ATOM 1725 N N . GLU A 1 214 ? -21.026 26.206 27.143 1.00 87.62 214 GLU A N 1
ATOM 1726 C CA . GLU A 1 214 ? -21.916 25.087 26.819 1.00 87.62 214 GLU A CA 1
ATOM 1727 C C . GLU A 1 214 ? -23.035 24.966 27.858 1.00 87.62 214 GLU A C 1
ATOM 1729 O O . GLU A 1 214 ? -24.195 24.807 27.490 1.00 87.62 214 GLU A O 1
ATOM 1734 N N . ILE A 1 215 ? -22.716 25.127 29.144 1.00 91.06 215 ILE A N 1
ATOM 1735 C CA . ILE A 1 215 ? -23.688 25.053 30.249 1.00 91.06 215 ILE A CA 1
ATOM 1736 C C . ILE A 1 215 ? -24.656 26.247 30.238 1.00 91.06 215 ILE A C 1
ATOM 1738 O O . ILE A 1 215 ? -25.835 26.113 30.578 1.00 91.06 215 ILE A O 1
ATOM 1742 N N . ALA A 1 216 ? -24.191 27.429 29.831 1.00 87.88 216 ALA A N 1
ATOM 1743 C CA . ALA A 1 216 ? -25.032 28.613 29.686 1.00 87.88 216 ALA A CA 1
ATOM 1744 C C . ALA A 1 216 ? -26.105 28.432 28.599 1.00 87.88 216 ALA A C 1
ATOM 1746 O O . ALA A 1 216 ? -27.203 28.967 28.751 1.00 87.88 216 ALA A O 1
ATOM 1747 N N . LYS A 1 217 ? -25.797 27.658 27.548 1.00 89.38 217 LYS A N 1
ATOM 1748 C CA . LYS A 1 217 ? -26.681 27.374 26.404 1.00 89.38 217 LYS A CA 1
ATOM 1749 C C . LYS A 1 217 ? -27.679 26.228 26.628 1.00 89.38 217 LYS A C 1
ATOM 1751 O O . LYS A 1 217 ? -28.585 26.098 25.809 1.00 89.38 217 LYS A O 1
ATOM 1756 N N . LEU A 1 218 ? -27.500 25.413 27.676 1.00 85.88 218 LEU A N 1
ATOM 1757 C CA . LEU A 1 218 ? -28.472 24.398 28.127 1.00 85.88 218 LEU A CA 1
ATOM 1758 C C . LEU A 1 218 ? -29.745 25.040 28.684 1.00 85.88 218 LEU A C 1
ATOM 1760 O O . LEU A 1 218 ? -30.833 24.480 28.458 1.00 85.88 218 LEU A O 1
#

Radius of gyration: 26.18 Å; Cα contacts (8 Å, |Δi|>4): 215; chains: 1; bounding box: 56×63×66 Å

Mean predicted aligned error: 10.51 Å

Foldseek 3Di:
DVVQVVVQVVVQVVQDDPPDDPVSGDAAEAEAEAQADPVVPPDDAAAQEAFKDKDFAADPVDNVHGPDNVGDSYMYIYGGLSNHPLDQPGWHQHDPVRDTDGDDPVVSLVSLCVNDLVDPCSCVVVVDPDPVSVVVSVVVVVCVVDPDVPVNVVVVVVVVVVVVVVVVVVVVVVVVVCVVVVLLVVLLVQLVVVVVVPDQLVVSCVVSVDDSVSSVVD

pLDDT: mean 87.3, std 6.67, range [57.0, 95.56]

Sequence (218 aa):
MERLAYYGTRMYSEQLGDSQRYTELKHCTVIGLLRGHIFGFGQAVKPQEKMHHVSESVHYDDHDMPFYPGGDPVVCHILELDRFANNADALYTVNGNGKQRKLTPELFGWLRFFREGAAEDFMEKYADTDSCIKKAKKEYEKFIKTQRLREAQLRHDMWLHDRAQEKYDAREEGRAEGRIEGGRETALATALAMKNDGLSASKIAQYTGLSEDEIAKL

Solvent-accessible surface area (backbone atoms only — not comparable to full-atom values): 12766 Å² total; per-residue (Å²): 112,65,65,59,53,54,54,45,53,48,57,52,56,68,72,57,63,90,93,58,62,78,87,74,66,64,72,36,82,39,77,46,82,33,76,57,62,70,83,67,61,95,56,82,87,53,57,32,43,67,33,72,46,77,50,80,61,49,30,85,95,40,73,91,41,56,64,37,87,90,55,53,63,63,35,42,37,38,36,25,52,54,23,53,70,87,51,81,85,46,58,28,30,75,52,95,85,66,49,64,44,62,61,54,74,66,58,46,52,49,54,48,39,75,74,47,47,84,47,90,56,40,56,70,81,63,67,61,78,52,67,64,61,54,49,49,48,54,49,51,56,50,42,75,76,47,73,49,72,70,65,40,46,54,50,47,54,50,48,53,51,49,54,50,48,54,56,48,51,56,50,50,51,51,52,52,51,50,51,52,50,52,51,49,52,51,28,52,55,51,42,48,53,43,46,75,74,66,52,53,52,71,62,42,22,73,76,47,74,46,53,51,72,60,57,72,72,105

Secondary structure (DSSP, 8-state):
-HHHHHHHHHHHHTT--TT--GGG---EEEEEEESS--TTTTSPP-TTS--EEEE--B-SS-TTSBSSTT--SEEEEEEEGGG----TTPEEE-STT--EEEPPHHHHHHHHHHHHTTSTTHHHHTT---HHHHHHHHHHHHHHHS--HHHHHHHHHHHHHHHHHHHHHHHHHHHHHHHHHHHHHHHHHHHHHHHHTT--HHHHHHHH---HHHHHH-

Nearest PDB structures (foldseek):
  3frw-assembly2_D  TM=9.339E-01  e=5.156E+00  Blautia obeum ATCC 29174